Protein AF-A0A8T4FQC3-F1 (afdb_monomer_lite)

Foldseek 3Di:
DPDQDQQADPVQQHGFDVVQVVDPDQWGQRLQQRDIDGPVSSVVSSVVLVVVLVVVVPQLADPPDDLVCLVVDDLVVLQCSCVPRVCVVQVVVLVVLVVLVVVLVVDDLDDDPPDADQQDPRPDGLNVLSSSLSSLVSSLSSDDDPVVNLVSLLSNLSSLLSSSSSSSSVLSHDDDPCSVVSNLVSLQSSLVSLVSHPPSNVVSVVSNVD

Secondary structure (DSSP, 8-state):
--SS---B-TTT-PBPPHHHHHS--SEEE-TTT--EEEHHHHHHHHHHHHHHHHHHHHHHS-TT--GGGGGGS-HHHHHHHIIIIIHHHHHHHHHHHHHHHHHHHTS-----TT---PPP--SS-HHHHHHHHHHHHHHGGG--SHHHHHHHHHHHHHHHHHHHHHHHHHHHH---TTHHHHHHHHHHHHHHHHTTSTT-HHHHHHHHT-

Sequence (210 aa):
MDDLLELRCKYCGAPLDEKDIKSDSPYIKCPSCGTSQQRVDAKAYMDQMMGEIKSWISKAVPGGFSLTQTENVDPIARYNIYVNNVKPMVDPEIREFRLDMNSVISSPLIVLPFSKEKPLSAKRTSTQAFEFNAKLKSIEPLAIDADNKSVIVEAESLAATYALIVNNSKLLGDTTPGRFVLMANNFKESASYMNKCKGYEPFAKRLNAL

Radius of gyration: 17.95 Å; chains: 1; bounding box: 42×28×56 Å

Structure (mmCIF, N/CA/C/O backbone):
data_AF-A0A8T4FQC3-F1
#
_entry.id   AF-A0A8T4FQC3-F1
#
loop_
_atom_site.group_PDB
_atom_site.id
_atom_site.type_symbol
_atom_site.label_atom_id
_atom_site.label_alt_id
_atom_site.label_comp_id
_atom_site.label_asym_id
_atom_site.label_entity_id
_atom_site.label_seq_id
_atom_site.pdbx_PDB_ins_code
_atom_site.Cartn_x
_atom_site.Cartn_y
_atom_site.Cartn_z
_atom_site.occupancy
_atom_site.B_iso_or_equiv
_atom_site.auth_seq_id
_atom_site.auth_comp_id
_atom_site.auth_asym_id
_atom_site.auth_atom_id
_atom_site.pdbx_PDB_model_num
ATOM 1 N N . MET A 1 1 ? 7.172 -7.859 19.651 1.00 27.30 1 MET A N 1
ATOM 2 C CA . MET A 1 1 ? 7.080 -6.407 19.388 1.00 27.30 1 MET A CA 1
ATOM 3 C C . MET A 1 1 ? 7.970 -6.077 18.190 1.00 27.30 1 MET A C 1
ATOM 5 O O . MET A 1 1 ? 8.822 -5.215 18.308 1.00 27.30 1 MET A O 1
ATOM 9 N N . ASP A 1 2 ? 7.808 -6.799 17.072 1.00 29.78 2 ASP A N 1
ATOM 10 C CA . ASP A 1 2 ? 8.742 -6.723 15.928 1.00 29.78 2 ASP A CA 1
ATOM 11 C C . ASP A 1 2 ? 8.065 -6.853 14.546 1.00 29.78 2 ASP A C 1
ATOM 13 O O . ASP A 1 2 ? 8.744 -6.807 13.530 1.00 29.78 2 ASP A O 1
ATOM 17 N N . ASP A 1 3 ? 6.729 -6.931 14.476 1.00 35.69 3 ASP A N 1
ATOM 18 C CA . ASP A 1 3 ? 6.006 -7.170 13.210 1.00 35.69 3 ASP A CA 1
ATOM 19 C C . ASP A 1 3 ? 5.428 -5.906 12.545 1.00 35.69 3 ASP A C 1
ATOM 21 O O . ASP A 1 3 ? 4.715 -6.003 11.552 1.00 35.69 3 ASP A O 1
ATOM 25 N N . LEU A 1 4 ? 5.675 -4.700 13.072 1.00 41.34 4 LEU A N 1
ATOM 26 C CA . LEU A 1 4 ? 4.879 -3.523 12.674 1.00 41.34 4 LEU A CA 1
ATOM 27 C C . LEU A 1 4 ? 5.582 -2.452 11.838 1.00 41.34 4 LEU A C 1
ATOM 29 O O . LEU A 1 4 ? 4.912 -1.503 11.432 1.00 41.34 4 LEU A O 1
ATOM 33 N N . LEU A 1 5 ? 6.877 -2.567 11.525 1.00 55.00 5 LEU A N 1
ATOM 34 C CA . LEU A 1 5 ? 7.556 -1.554 10.702 1.00 55.00 5 LEU A CA 1
ATOM 35 C C . LEU A 1 5 ? 8.532 -2.169 9.700 1.00 55.00 5 LEU A C 1
ATOM 37 O O . LEU A 1 5 ? 9.748 -2.019 9.801 1.00 55.00 5 LEU A O 1
ATOM 41 N N . GLU A 1 6 ? 7.973 -2.822 8.684 1.00 72.94 6 GLU A N 1
ATOM 42 C CA . GLU A 1 6 ? 8.685 -3.092 7.435 1.00 72.94 6 GLU A CA 1
ATOM 43 C C . GLU A 1 6 ? 9.257 -1.777 6.878 1.00 72.94 6 GLU A C 1
ATOM 45 O O . GLU A 1 6 ? 8.551 -0.766 6.781 1.00 72.94 6 GLU A O 1
ATOM 50 N N . LEU A 1 7 ? 10.547 -1.773 6.518 1.00 84.25 7 LEU A N 1
ATOM 51 C CA . LEU A 1 7 ? 11.150 -0.634 5.826 1.00 84.25 7 LEU A CA 1
ATOM 52 C C . LEU A 1 7 ? 10.397 -0.387 4.518 1.00 84.25 7 LEU A C 1
ATOM 54 O O . LEU A 1 7 ? 10.039 -1.332 3.821 1.00 84.25 7 LEU A O 1
ATOM 58 N N . ARG A 1 8 ? 10.196 0.879 4.154 1.00 88.31 8 ARG A N 1
ATOM 59 C CA . ARG A 1 8 ? 9.505 1.252 2.914 1.00 88.31 8 ARG A CA 1
ATOM 60 C C . ARG A 1 8 ? 10.425 1.948 1.935 1.00 88.31 8 ARG A C 1
ATOM 62 O O . ARG A 1 8 ? 11.440 2.543 2.291 1.00 88.31 8 ARG A O 1
ATOM 69 N N . CYS A 1 9 ? 10.050 1.875 0.666 1.00 91.12 9 CYS A N 1
ATOM 70 C CA . CYS A 1 9 ? 10.738 2.56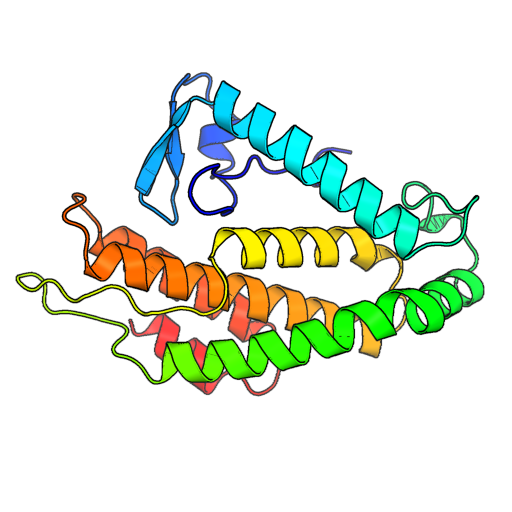1 -0.404 1.00 91.12 9 CYS A CA 1
ATOM 71 C C . CYS A 1 9 ? 10.459 4.062 -0.389 1.00 91.12 9 CYS A C 1
ATOM 73 O O . CYS A 1 9 ? 9.315 4.480 -0.536 1.00 91.12 9 CYS A O 1
ATOM 75 N N . LYS A 1 10 ? 11.521 4.870 -0.344 1.00 91.44 10 LYS A N 1
ATOM 76 C CA . LYS A 1 10 ? 11.460 6.338 -0.422 1.00 91.44 10 LYS A CA 1
ATOM 77 C C . LYS A 1 10 ? 10.814 6.846 -1.716 1.00 91.44 10 LYS A C 1
ATOM 79 O O . LYS A 1 10 ? 10.199 7.905 -1.731 1.00 91.44 10 LYS A O 1
ATOM 84 N N . TYR A 1 11 ? 10.959 6.105 -2.817 1.00 90.38 11 TYR A N 1
ATOM 85 C CA . TYR A 1 11 ? 10.510 6.546 -4.142 1.00 90.38 11 TYR A CA 1
ATOM 86 C C . TYR A 1 11 ? 9.042 6.245 -4.434 1.00 90.38 11 TYR A C 1
ATOM 88 O O . TYR A 1 11 ? 8.403 6.984 -5.184 1.00 90.38 11 TYR A O 1
ATOM 96 N N . CYS A 1 12 ? 8.506 5.150 -3.890 1.00 89.56 12 CYS A N 1
ATOM 97 C CA . CYS A 1 12 ? 7.142 4.732 -4.199 1.00 89.56 12 CYS A CA 1
ATOM 98 C C . CYS A 1 12 ? 6.251 4.464 -2.986 1.00 89.56 12 CYS A C 1
ATOM 100 O O . CYS A 1 12 ? 5.056 4.312 -3.208 1.00 89.56 12 CYS A O 1
ATOM 102 N N . GLY A 1 13 ? 6.792 4.415 -1.762 1.00 87.56 13 GLY A N 1
ATOM 103 C CA . GLY A 1 13 ? 6.079 4.123 -0.509 1.00 87.56 13 GLY A CA 1
ATOM 104 C C . GLY A 1 13 ? 5.839 2.633 -0.223 1.00 87.56 13 GLY A C 1
ATOM 105 O O . GLY A 1 13 ? 5.373 2.282 0.865 1.00 87.56 13 GLY A O 1
ATOM 106 N N . ALA A 1 14 ? 6.157 1.749 -1.175 1.00 89.75 14 ALA A N 1
ATOM 107 C CA . ALA A 1 14 ? 5.913 0.314 -1.047 1.00 89.75 14 ALA A CA 1
ATOM 108 C C . ALA A 1 14 ? 6.772 -0.322 0.061 1.00 89.75 14 ALA A C 1
ATOM 110 O O . ALA A 1 14 ? 7.912 0.120 0.259 1.00 89.75 14 ALA A O 1
ATOM 111 N N . PRO A 1 15 ? 6.268 -1.351 0.763 1.00 88.44 15 PRO A N 1
ATOM 112 C CA . PRO A 1 15 ? 7.080 -2.140 1.685 1.00 88.44 15 PRO A CA 1
ATOM 113 C C . PRO A 1 15 ? 8.246 -2.821 0.950 1.00 88.44 15 PRO A C 1
ATOM 115 O O . PRO A 1 15 ? 8.156 -3.163 -0.231 1.00 88.44 15 PRO A O 1
ATOM 118 N N . LEU A 1 16 ? 9.379 -2.951 1.634 1.00 88.00 16 LEU A N 1
ATOM 119 C CA . LEU A 1 16 ? 10.561 -3.658 1.146 1.00 88.00 16 LEU A CA 1
ATOM 120 C C . LEU A 1 16 ? 10.530 -5.112 1.611 1.00 88.00 16 LEU A C 1
ATOM 122 O O . LEU A 1 16 ? 10.001 -5.411 2.677 1.00 88.00 16 LEU A O 1
ATOM 126 N N . ASP A 1 17 ? 11.122 -6.003 0.814 1.00 82.88 17 ASP A N 1
ATOM 127 C CA . ASP A 1 17 ? 11.162 -7.435 1.117 1.00 82.88 17 ASP A CA 1
ATOM 128 C C . ASP A 1 17 ? 11.934 -7.683 2.424 1.00 82.88 17 ASP A C 1
ATOM 130 O O . ASP A 1 17 ? 13.045 -7.178 2.618 1.00 82.88 17 ASP A O 1
ATOM 134 N N . GLU A 1 18 ? 11.365 -8.491 3.319 1.00 79.75 18 GLU A N 1
ATOM 135 C CA . GLU A 1 18 ? 11.991 -8.880 4.581 1.00 79.75 18 GLU A CA 1
ATOM 136 C C . GLU A 1 18 ? 13.402 -9.444 4.402 1.00 79.75 18 GLU A C 1
ATOM 138 O O . GLU A 1 18 ? 14.267 -9.237 5.256 1.00 79.75 18 GLU A O 1
ATOM 143 N N . LYS A 1 19 ? 13.650 -10.164 3.301 1.00 80.50 19 LYS A N 1
ATOM 144 C CA . LYS A 1 19 ? 14.972 -10.736 3.007 1.00 80.50 19 LYS A CA 1
ATOM 145 C C . LYS A 1 19 ? 16.022 -9.646 2.832 1.00 80.50 19 LYS A C 1
ATOM 147 O O . LYS A 1 19 ? 17.132 -9.772 3.346 1.00 80.50 19 LYS A O 1
ATOM 152 N N . ASP A 1 20 ? 15.647 -8.558 2.171 1.00 75.50 20 ASP A N 1
ATOM 153 C CA . ASP A 1 20 ? 16.525 -7.416 1.946 1.00 75.50 20 ASP A CA 1
ATOM 154 C C . ASP A 1 20 ? 16.675 -6.553 3.208 1.00 75.50 20 ASP A C 1
ATOM 156 O O . ASP A 1 20 ? 17.698 -5.898 3.397 1.00 75.50 20 ASP A O 1
ATOM 160 N N . ILE A 1 21 ? 15.691 -6.588 4.114 1.00 75.69 21 ILE A N 1
ATOM 161 C CA . ILE A 1 21 ? 15.781 -5.954 5.438 1.00 75.69 21 ILE A CA 1
ATOM 162 C C . ILE A 1 21 ? 16.736 -6.734 6.356 1.00 75.69 21 ILE A C 1
ATOM 164 O O . ILE A 1 21 ? 17.505 -6.127 7.107 1.00 75.69 21 ILE A O 1
ATOM 168 N N . LYS A 1 22 ? 16.697 -8.069 6.310 1.00 76.94 22 LYS A N 1
ATOM 169 C CA . LYS A 1 22 ? 17.552 -8.961 7.118 1.00 76.94 22 LYS A CA 1
ATOM 170 C C . LYS A 1 22 ? 18.982 -9.073 6.569 1.00 76.94 22 LYS A C 1
ATOM 172 O O . LYS A 1 22 ? 19.881 -9.486 7.290 1.00 76.94 22 LYS A O 1
ATOM 177 N N . SER A 1 23 ? 19.187 -8.687 5.314 1.00 77.88 23 SER A N 1
ATOM 178 C CA . SER A 1 23 ? 20.485 -8.600 4.644 1.00 77.88 23 SER A CA 1
ATOM 179 C C . SER A 1 23 ? 21.345 -7.437 5.169 1.00 77.88 23 SER A C 1
ATOM 181 O O . SER A 1 23 ? 20.838 -6.350 5.455 1.00 77.88 23 SER A O 1
ATOM 183 N N . ASP A 1 24 ? 22.665 -7.638 5.231 1.00 76.69 24 ASP A N 1
ATOM 184 C CA . ASP A 1 24 ? 23.657 -6.595 5.554 1.00 76.69 24 ASP A CA 1
ATOM 185 C C . ASP A 1 24 ? 24.040 -5.725 4.341 1.00 76.69 24 ASP A C 1
ATOM 187 O O . ASP A 1 24 ? 24.910 -4.855 4.429 1.00 76.69 24 ASP A O 1
ATOM 191 N N . SER A 1 25 ? 23.389 -5.926 3.188 1.00 82.38 25 SER A N 1
ATOM 192 C CA . SER A 1 25 ? 23.629 -5.104 2.002 1.00 82.38 25 SER A CA 1
ATOM 193 C C . SER A 1 25 ? 23.284 -3.628 2.267 1.00 82.38 25 SER A C 1
ATOM 195 O O . SER A 1 25 ? 22.197 -3.319 2.769 1.00 82.38 25 SER A O 1
ATOM 197 N N . PRO A 1 26 ? 24.155 -2.678 1.874 1.00 84.38 26 PRO A N 1
ATOM 198 C CA . PRO A 1 26 ? 23.879 -1.250 2.022 1.00 84.38 26 PRO A CA 1
ATOM 199 C C . PRO A 1 26 ? 22.792 -0.751 1.056 1.00 84.38 26 PRO A C 1
ATOM 201 O O . PRO A 1 26 ? 22.160 0.277 1.320 1.00 84.38 26 PRO A O 1
ATOM 204 N N . TYR A 1 27 ? 22.563 -1.474 -0.045 1.00 86.94 27 TYR A N 1
ATOM 205 C CA . TYR A 1 27 ? 21.562 -1.153 -1.060 1.00 86.94 27 TYR A CA 1
ATOM 206 C C . TYR A 1 27 ? 20.444 -2.191 -1.082 1.00 86.94 27 TYR A C 1
ATOM 208 O O . TYR A 1 27 ? 20.705 -3.394 -1.041 1.00 86.94 27 TYR A O 1
ATOM 216 N N . ILE A 1 28 ? 19.211 -1.703 -1.211 1.00 88.88 28 ILE A N 1
ATOM 217 C CA . ILE A 1 28 ? 17.993 -2.509 -1.321 1.00 88.88 28 ILE A CA 1
ATOM 218 C C . ILE A 1 28 ? 17.282 -2.129 -2.619 1.00 88.88 28 ILE A C 1
ATOM 220 O O . ILE A 1 28 ? 17.109 -0.941 -2.910 1.00 88.88 28 ILE A O 1
ATOM 224 N N . LYS A 1 29 ? 16.854 -3.128 -3.395 1.00 89.31 29 LYS A N 1
ATOM 225 C CA . LYS A 1 29 ? 16.061 -2.918 -4.609 1.00 89.31 29 LYS A CA 1
ATOM 226 C C . LYS A 1 29 ? 14.582 -3.063 -4.277 1.00 89.31 29 LYS A C 1
ATOM 228 O O . LYS A 1 29 ? 14.163 -4.083 -3.752 1.00 89.31 29 LYS A O 1
ATOM 233 N N . CYS A 1 30 ? 13.778 -2.049 -4.586 1.00 90.00 30 CYS A N 1
ATOM 234 C CA . CYS A 1 30 ? 12.344 -2.115 -4.320 1.00 90.00 30 CYS A CA 1
ATOM 235 C C . CYS A 1 30 ? 11.664 -3.162 -5.227 1.00 90.00 30 CYS A C 1
ATOM 237 O O . CYS A 1 30 ? 11.814 -3.069 -6.452 1.00 90.00 30 CYS A O 1
ATOM 239 N N . PRO A 1 31 ? 10.877 -4.104 -4.670 1.00 88.50 31 PRO A N 1
ATOM 240 C CA . PRO A 1 31 ? 10.175 -5.114 -5.462 1.00 88.50 31 PRO A CA 1
ATOM 241 C C . PRO A 1 31 ? 9.043 -4.523 -6.313 1.00 88.50 31 PRO A C 1
ATOM 243 O O . PRO A 1 31 ? 8.712 -5.094 -7.348 1.00 88.50 31 PRO A O 1
ATOM 246 N N . SER A 1 32 ? 8.492 -3.366 -5.926 1.00 89.94 32 SER A N 1
ATOM 247 C CA . SER A 1 32 ? 7.356 -2.763 -6.630 1.00 89.94 32 SER A CA 1
ATOM 248 C C . SER A 1 32 ? 7.759 -1.794 -7.739 1.00 89.94 32 SER A C 1
ATOM 250 O O . SER A 1 32 ? 7.222 -1.866 -8.840 1.00 89.94 32 SER A O 1
ATOM 252 N N . CYS A 1 33 ? 8.695 -0.871 -7.486 1.00 89.12 33 CYS A N 1
ATOM 253 C CA . CYS A 1 33 ? 9.121 0.116 -8.492 1.00 89.12 33 CYS A CA 1
ATOM 254 C C . CYS A 1 33 ? 10.473 -0.201 -9.145 1.00 89.12 33 CYS A C 1
ATOM 256 O O . CYS A 1 33 ? 10.871 0.482 -10.081 1.00 89.12 33 CYS A O 1
ATOM 258 N N . GLY A 1 34 ? 11.205 -1.207 -8.656 1.00 86.81 34 GLY A N 1
ATOM 259 C CA . GLY A 1 34 ? 12.498 -1.618 -9.209 1.00 86.81 34 GLY A CA 1
ATOM 260 C C . GLY A 1 34 ? 13.677 -0.701 -8.879 1.00 86.81 34 GLY A C 1
ATOM 261 O O . GLY A 1 34 ? 14.812 -1.045 -9.211 1.00 86.81 34 GLY A O 1
ATOM 262 N N . THR A 1 35 ? 13.443 0.439 -8.225 1.00 89.94 35 THR A N 1
ATOM 263 C CA . THR A 1 35 ? 14.488 1.407 -7.873 1.00 89.94 35 THR A CA 1
ATOM 264 C C . THR A 1 35 ? 15.380 0.869 -6.757 1.00 89.94 35 THR A C 1
ATOM 266 O O . THR A 1 35 ? 14.889 0.398 -5.729 1.00 89.94 35 THR A O 1
ATOM 269 N N . SER A 1 36 ? 16.695 0.970 -6.948 1.00 89.56 36 SER A N 1
ATOM 270 C CA . SER A 1 36 ? 17.683 0.710 -5.900 1.00 89.56 36 SER A CA 1
ATOM 271 C C . SER A 1 36 ? 17.857 1.948 -5.025 1.00 89.56 36 SER A C 1
ATOM 273 O O . SER A 1 36 ? 18.004 3.054 -5.539 1.00 89.56 36 SER A O 1
ATOM 275 N N . GLN A 1 37 ? 17.870 1.766 -3.709 1.00 90.19 37 GLN A N 1
ATOM 276 C CA . GLN A 1 37 ? 18.049 2.847 -2.739 1.00 90.19 37 GLN A CA 1
ATOM 277 C C . GLN A 1 37 ? 19.003 2.419 -1.626 1.00 90.19 37 GLN A C 1
ATOM 279 O O . GLN A 1 37 ? 19.178 1.223 -1.376 1.00 90.19 37 GLN A O 1
ATOM 284 N N . GLN A 1 38 ? 19.598 3.388 -0.933 1.00 89.44 38 GLN A N 1
ATOM 285 C CA . GLN A 1 38 ? 20.375 3.097 0.265 1.00 89.44 38 GLN A CA 1
ATOM 286 C C . GLN A 1 38 ? 19.449 2.755 1.431 1.00 89.44 38 GLN A C 1
ATOM 288 O O . GLN A 1 38 ? 18.385 3.350 1.612 1.00 89.44 38 GLN A O 1
ATOM 293 N N . ARG A 1 39 ? 19.878 1.824 2.281 1.00 86.19 39 ARG A N 1
ATOM 294 C CA . ARG A 1 39 ? 19.122 1.455 3.484 1.00 86.19 39 ARG A CA 1
ATOM 295 C C . ARG A 1 39 ? 18.944 2.632 4.449 1.00 86.19 39 ARG A C 1
ATOM 297 O O . ARG A 1 39 ? 17.921 2.721 5.122 1.00 86.19 39 ARG A O 1
ATOM 304 N N . VAL A 1 40 ? 19.923 3.536 4.506 1.00 88.12 40 VAL A N 1
ATOM 305 C CA . VAL A 1 40 ? 19.871 4.748 5.341 1.00 88.12 40 VAL A CA 1
ATOM 306 C C . VAL A 1 40 ? 18.749 5.681 4.880 1.00 88.12 40 VAL A C 1
ATOM 308 O O . VAL A 1 40 ? 17.986 6.164 5.711 1.00 88.12 40 VAL A O 1
ATOM 311 N N . ASP A 1 41 ? 18.582 5.854 3.566 1.00 87.56 41 ASP A N 1
ATOM 312 C CA . ASP A 1 41 ? 17.485 6.637 2.986 1.00 87.56 41 ASP A CA 1
ATOM 313 C C . ASP A 1 41 ? 16.110 6.048 3.316 1.00 87.56 41 ASP A C 1
ATOM 315 O O . ASP A 1 41 ? 15.189 6.784 3.665 1.00 87.56 41 ASP A O 1
ATOM 319 N N . ALA A 1 42 ? 15.970 4.722 3.223 1.00 86.69 42 ALA A N 1
ATOM 320 C CA . ALA A 1 42 ? 14.721 4.036 3.550 1.00 86.69 42 ALA A CA 1
ATOM 321 C C . ALA A 1 42 ? 14.359 4.189 5.038 1.00 86.69 42 ALA A C 1
ATOM 323 O O . ALA A 1 42 ? 13.200 4.429 5.368 1.00 86.69 42 ALA A O 1
ATOM 324 N N . LYS A 1 43 ? 15.351 4.104 5.937 1.00 87.88 43 LYS A N 1
ATOM 325 C CA . LYS A 1 43 ? 15.161 4.347 7.378 1.00 87.88 43 LYS A CA 1
ATOM 326 C C . LYS A 1 43 ? 14.736 5.789 7.658 1.00 87.88 43 LYS A C 1
ATOM 328 O O . LYS A 1 43 ? 13.735 5.997 8.331 1.00 87.88 43 LYS A O 1
ATOM 333 N N . ALA A 1 44 ? 15.432 6.767 7.079 1.00 89.62 44 ALA A N 1
ATOM 334 C CA . ALA A 1 44 ? 15.099 8.179 7.256 1.00 89.62 44 ALA A CA 1
ATOM 335 C C . ALA A 1 44 ? 13.685 8.511 6.747 1.00 89.62 44 ALA A C 1
ATOM 337 O O . ALA A 1 44 ? 12.940 9.237 7.404 1.00 89.62 44 ALA A O 1
ATOM 338 N N . TYR A 1 45 ? 13.292 7.941 5.603 1.00 89.75 45 TYR A N 1
ATOM 339 C CA . TYR A 1 45 ? 11.930 8.077 5.086 1.00 89.75 45 TYR A CA 1
ATOM 340 C C . TYR A 1 45 ? 10.892 7.469 6.041 1.00 89.75 45 TYR A C 1
ATOM 342 O O . TYR A 1 45 ? 9.874 8.097 6.322 1.00 89.75 45 TYR A O 1
ATOM 350 N N . MET A 1 46 ? 11.163 6.282 6.587 1.00 87.56 46 MET A N 1
ATOM 351 C CA . MET A 1 46 ? 10.280 5.651 7.571 1.00 87.56 46 MET A CA 1
ATOM 352 C C . MET A 1 46 ? 10.124 6.486 8.841 1.00 87.56 46 MET A C 1
ATOM 354 O O . MET A 1 46 ? 9.004 6.633 9.324 1.00 87.56 46 MET A O 1
ATOM 358 N N . ASP A 1 47 ? 11.206 7.066 9.359 1.00 88.31 47 ASP A N 1
ATOM 359 C CA . ASP A 1 47 ? 11.151 7.924 10.545 1.00 88.31 47 ASP A CA 1
ATOM 360 C C . ASP A 1 47 ? 10.281 9.166 10.299 1.00 88.31 47 ASP A C 1
ATOM 362 O O . ASP A 1 47 ? 9.437 9.511 11.133 1.00 88.31 47 ASP A O 1
ATOM 366 N N . GLN A 1 48 ? 10.419 9.794 9.125 1.00 88.62 48 GLN A N 1
ATOM 367 C CA . GLN A 1 48 ? 9.563 10.906 8.712 1.00 88.62 48 GLN A CA 1
ATOM 368 C C . GLN A 1 48 ? 8.093 10.471 8.619 1.00 88.62 48 GLN A C 1
ATOM 370 O O . GLN A 1 48 ? 7.222 11.095 9.229 1.00 88.62 48 GLN A O 1
ATOM 375 N N . MET A 1 49 ? 7.821 9.375 7.908 1.00 86.06 49 MET A N 1
ATOM 376 C CA . MET A 1 49 ? 6.472 8.838 7.727 1.00 86.06 49 MET A CA 1
ATOM 377 C C . MET A 1 49 ? 5.819 8.505 9.075 1.00 86.06 49 MET A C 1
ATOM 379 O O . MET A 1 49 ? 4.649 8.808 9.304 1.00 86.06 49 MET A O 1
ATOM 383 N N . MET A 1 50 ? 6.576 7.933 10.012 1.00 84.88 50 MET A N 1
ATOM 384 C CA . MET A 1 50 ? 6.091 7.644 11.359 1.00 84.88 50 MET A CA 1
ATOM 385 C C . MET A 1 50 ? 5.801 8.907 12.165 1.00 84.88 50 MET A C 1
ATOM 387 O O . MET A 1 50 ? 4.850 8.916 12.948 1.00 84.88 50 MET A O 1
ATOM 391 N N . GLY A 1 51 ? 6.571 9.979 11.973 1.00 86.31 51 GLY A N 1
ATOM 392 C CA . GLY A 1 51 ? 6.255 11.294 12.528 1.00 86.31 51 GLY A CA 1
ATOM 393 C C . GLY A 1 51 ? 4.903 11.815 12.034 1.00 86.31 51 GLY A C 1
ATOM 394 O O . GLY A 1 51 ? 4.072 12.252 12.833 1.00 86.31 51 GLY A O 1
ATOM 395 N N . GLU A 1 52 ? 4.641 11.695 10.733 1.00 86.38 52 GLU A N 1
ATOM 396 C CA . GLU A 1 52 ? 3.373 12.107 10.124 1.00 86.38 52 GLU A CA 1
ATOM 397 C C . GLU A 1 52 ? 2.193 11.242 10.578 1.00 86.38 52 GLU A C 1
ATOM 399 O O . GLU A 1 52 ? 1.132 11.772 10.913 1.00 86.38 52 GLU A O 1
ATOM 404 N N . ILE A 1 53 ? 2.375 9.921 10.654 1.00 85.56 53 ILE A N 1
ATOM 405 C CA . ILE A 1 53 ? 1.365 8.983 11.161 1.00 85.56 53 ILE A CA 1
ATOM 406 C C . ILE A 1 53 ? 1.035 9.294 12.623 1.00 85.56 53 ILE A C 1
ATOM 408 O O . ILE A 1 53 ? -0.140 9.402 12.969 1.00 85.56 53 ILE A O 1
ATOM 412 N N . LYS A 1 54 ? 2.045 9.516 13.476 1.00 84.19 54 LYS A N 1
ATOM 413 C CA . LYS A 1 54 ? 1.836 9.915 14.877 1.00 84.19 54 LYS A CA 1
ATOM 414 C C . LYS A 1 54 ? 1.095 11.246 14.977 1.00 84.19 54 LYS A C 1
ATOM 416 O O . LYS A 1 54 ? 0.166 11.357 15.766 1.00 84.19 54 LYS A O 1
ATOM 421 N N . SER A 1 55 ? 1.461 12.239 14.165 1.00 86.38 55 SER A N 1
ATOM 422 C CA . SER A 1 55 ? 0.758 13.529 14.117 1.00 86.38 55 SER A CA 1
ATOM 423 C C . SER A 1 55 ? -0.706 13.367 13.701 1.00 86.38 55 SER A C 1
ATOM 425 O O . SER A 1 55 ? -1.594 13.981 14.292 1.00 86.38 55 SER A O 1
ATOM 427 N N . TRP A 1 56 ? -0.971 12.517 12.708 1.00 85.94 56 TRP A N 1
ATOM 428 C CA . TRP A 1 56 ? -2.321 12.221 12.240 1.00 85.94 56 TRP A CA 1
ATOM 429 C C . TRP A 1 56 ? -3.151 11.498 13.307 1.00 85.94 56 TRP A C 1
ATOM 431 O O . TRP A 1 56 ? -4.266 11.925 13.597 1.00 85.94 56 TRP A O 1
ATOM 441 N N . ILE A 1 57 ? -2.581 10.486 13.963 1.00 82.00 57 ILE A N 1
ATOM 442 C CA . ILE A 1 57 ? -3.200 9.793 15.099 1.00 82.00 57 ILE A CA 1
ATOM 443 C C . ILE A 1 57 ? -3.538 10.776 16.219 1.00 82.00 57 ILE A C 1
ATOM 445 O O . ILE A 1 57 ? -4.657 10.761 16.716 1.00 82.00 57 ILE A O 1
ATOM 449 N N . SER A 1 58 ? -2.606 11.653 16.601 1.00 82.50 58 SER A N 1
ATOM 450 C CA . SER A 1 58 ? -2.830 12.630 17.675 1.00 82.50 58 SER A CA 1
ATOM 451 C C . SER A 1 58 ? -3.946 13.631 17.360 1.00 82.50 58 SER A C 1
ATOM 453 O O . SER A 1 58 ? -4.499 14.226 18.277 1.00 82.50 58 SER A O 1
ATOM 455 N N . LYS A 1 59 ? -4.284 13.836 16.079 1.00 83.31 59 LYS A N 1
ATOM 456 C CA . LYS A 1 59 ? -5.467 14.613 15.669 1.00 83.31 59 LYS A CA 1
ATOM 457 C C . LYS A 1 59 ? -6.751 13.788 15.736 1.00 83.31 59 LYS A C 1
ATOM 459 O O . LYS A 1 59 ? -7.804 14.339 16.030 1.00 83.31 59 LYS A O 1
ATOM 464 N N . ALA A 1 60 ? -6.660 12.496 15.432 1.00 75.75 60 ALA A N 1
ATOM 465 C CA . ALA A 1 60 ? -7.793 11.581 15.379 1.00 75.75 60 ALA A CA 1
ATOM 466 C C . ALA A 1 60 ? -8.145 10.955 16.741 1.00 75.75 60 ALA A C 1
ATOM 468 O O . ALA A 1 60 ? -9.201 10.350 16.879 1.00 75.75 60 ALA A O 1
ATOM 469 N N . VAL A 1 61 ? -7.278 11.052 17.748 1.00 78.38 61 VAL A N 1
ATOM 470 C CA . VAL A 1 61 ? -7.460 10.401 19.049 1.00 78.38 61 VAL A CA 1
ATOM 471 C C . VAL A 1 61 ? -7.407 11.450 20.169 1.00 78.38 61 VAL A C 1
ATOM 473 O O . VAL A 1 61 ? -6.470 12.247 20.197 1.00 78.38 61 VAL A O 1
ATOM 476 N N . PRO A 1 62 ? -8.371 11.461 21.115 1.00 75.69 62 PRO A N 1
ATOM 477 C CA . PRO A 1 62 ? -8.358 12.388 22.245 1.00 75.69 62 PRO A CA 1
ATOM 478 C C . PRO A 1 62 ? -7.075 12.300 23.085 1.00 75.69 62 PRO A C 1
ATOM 480 O O . PRO A 1 62 ? -6.541 11.214 23.327 1.00 75.69 62 PRO A O 1
ATOM 483 N N . GLY A 1 63 ? -6.602 13.450 23.576 1.00 66.94 63 GLY A N 1
ATOM 484 C CA . GLY A 1 63 ? -5.411 13.529 24.425 1.00 66.94 63 GLY A CA 1
ATOM 485 C C . GLY A 1 63 ? -5.535 12.658 25.681 1.00 66.94 63 GLY A C 1
ATOM 486 O O . GLY A 1 63 ? -6.536 12.729 26.389 1.00 66.94 63 GLY A O 1
ATOM 487 N N . GLY A 1 64 ? -4.514 11.835 25.948 1.00 66.06 64 GLY A N 1
ATOM 488 C CA . GLY A 1 64 ? -4.471 10.898 27.082 1.00 66.06 64 GLY A CA 1
ATOM 489 C C . GLY A 1 64 ? -4.728 9.431 26.719 1.00 66.06 64 GLY A C 1
ATOM 490 O O . GLY A 1 64 ? -4.481 8.554 27.542 1.00 66.06 64 GLY A O 1
ATOM 491 N N . PHE A 1 65 ? -5.158 9.138 25.489 1.00 67.94 65 PHE A N 1
ATOM 492 C CA . PHE A 1 65 ? -5.299 7.766 25.003 1.00 67.94 65 PHE A CA 1
ATOM 493 C C . PHE A 1 65 ? -4.008 7.296 24.316 1.00 67.94 65 PHE A C 1
ATOM 495 O O . PHE A 1 65 ? -3.527 7.926 23.373 1.00 67.94 65 PHE A O 1
ATOM 502 N N . SER A 1 6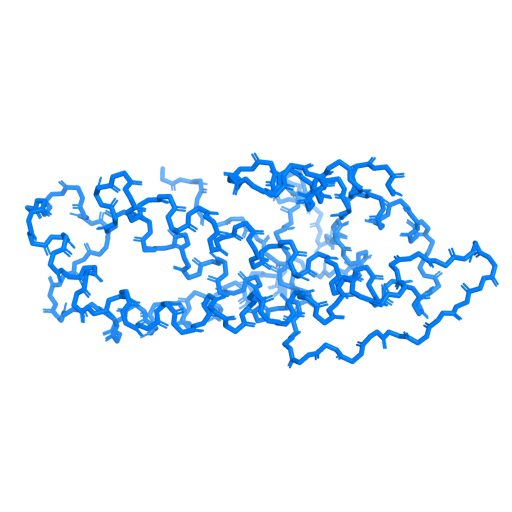6 ? -3.453 6.166 24.765 1.00 67.56 66 SER A N 1
ATOM 503 C CA . SER A 1 66 ? -2.279 5.554 24.133 1.00 67.56 66 SER A CA 1
ATOM 504 C C . SER A 1 66 ? -2.677 4.391 23.228 1.00 67.56 66 SER A C 1
ATOM 506 O O . SER A 1 66 ? -3.219 3.392 23.703 1.00 67.56 66 SER A O 1
ATOM 508 N N . LEU A 1 67 ? -2.332 4.465 21.936 1.00 66.88 67 LEU A N 1
ATOM 509 C CA . LEU A 1 67 ? -2.561 3.353 21.001 1.00 66.88 67 LEU A CA 1
ATOM 510 C C . LEU A 1 67 ? -1.783 2.082 21.367 1.00 66.88 67 LEU A C 1
ATOM 512 O O . LEU A 1 67 ? -2.226 0.979 21.054 1.00 66.88 67 LEU A O 1
ATOM 516 N N . THR A 1 68 ? -0.653 2.222 22.067 1.00 64.62 68 THR A N 1
ATOM 517 C CA . THR A 1 68 ? 0.189 1.092 22.492 1.00 64.62 68 THR A CA 1
ATOM 518 C C . THR A 1 68 ? -0.420 0.267 23.624 1.00 64.62 68 THR A C 1
ATOM 520 O O . THR A 1 68 ? 0.060 -0.827 23.894 1.00 64.62 68 THR A O 1
ATOM 523 N N . GLN A 1 69 ? -1.466 0.773 24.285 1.00 64.56 69 GLN A N 1
ATOM 524 C CA . GLN A 1 69 ? -2.192 0.081 25.355 1.00 64.56 69 GLN A CA 1
ATOM 525 C C . GLN A 1 69 ? -3.678 -0.084 25.016 1.00 64.56 69 GLN A C 1
ATOM 527 O O . GLN A 1 69 ? -4.507 -0.220 25.910 1.00 64.56 69 GLN A O 1
ATOM 532 N N . THR A 1 70 ? -4.027 -0.074 23.727 1.00 63.12 70 THR A N 1
ATOM 533 C CA . THR A 1 70 ? -5.411 -0.211 23.241 1.00 63.12 70 THR A CA 1
ATOM 534 C C . THR A 1 70 ? -6.123 -1.440 23.794 1.00 63.12 70 THR A C 1
ATOM 536 O O . THR A 1 70 ? -7.313 -1.364 24.084 1.00 63.12 70 THR A O 1
ATOM 539 N N . GLU A 1 71 ? -5.409 -2.542 24.014 1.00 65.06 71 GLU A N 1
ATOM 540 C CA . GLU A 1 71 ? -5.959 -3.762 24.618 1.00 65.06 71 GLU A CA 1
ATOM 541 C C . GLU A 1 71 ? -6.444 -3.564 26.062 1.00 65.06 71 GLU A C 1
ATOM 543 O O . GLU A 1 71 ? -7.422 -4.190 26.464 1.00 65.06 71 GLU A O 1
ATOM 548 N N . ASN A 1 72 ? -5.825 -2.643 26.808 1.00 68.06 72 ASN A N 1
ATOM 549 C CA . ASN A 1 72 ? -6.175 -2.325 28.195 1.00 68.06 72 ASN A CA 1
ATOM 550 C C . ASN A 1 72 ? -7.309 -1.297 28.307 1.00 68.06 72 ASN A C 1
ATOM 552 O O . ASN A 1 72 ? -7.764 -1.005 29.414 1.00 68.06 72 ASN A O 1
ATOM 556 N N . VAL A 1 73 ? -7.752 -0.716 27.186 1.00 71.88 73 VAL A N 1
ATOM 557 C CA . VAL A 1 73 ? -8.841 0.262 27.179 1.00 71.88 73 VAL A CA 1
ATOM 558 C C . VAL A 1 73 ? -10.176 -0.432 26.943 1.00 71.88 73 VAL A C 1
ATOM 560 O O . VAL A 1 73 ? -10.302 -1.345 26.118 1.00 71.88 73 VAL A O 1
ATOM 563 N N . ASP A 1 74 ? -11.194 0.046 27.656 1.00 79.62 74 ASP A N 1
ATOM 564 C CA . ASP A 1 74 ? -12.563 -0.436 27.540 1.00 79.62 74 ASP A CA 1
ATOM 565 C C . ASP A 1 74 ? -13.028 -0.496 26.063 1.00 79.62 74 ASP A C 1
ATOM 567 O O . ASP A 1 74 ? -12.814 0.458 25.299 1.00 79.62 74 ASP A O 1
ATOM 571 N N . PRO A 1 75 ? -13.640 -1.613 25.624 1.00 80.62 75 PRO A N 1
ATOM 572 C CA . PRO A 1 75 ? -14.112 -1.771 24.253 1.00 80.62 75 PRO A CA 1
ATOM 573 C C . PRO A 1 75 ? -15.121 -0.700 23.801 1.00 80.62 75 PRO A C 1
ATOM 575 O O . PRO A 1 75 ? -15.075 -0.256 22.656 1.00 80.62 75 PRO A O 1
ATOM 578 N N . ILE A 1 76 ? -16.009 -0.230 24.680 1.00 82.81 76 ILE A N 1
ATOM 579 C CA . ILE A 1 76 ? -16.998 0.804 24.341 1.00 82.81 76 ILE A CA 1
ATOM 580 C C . ILE A 1 76 ? -16.288 2.142 24.121 1.00 82.81 76 ILE A C 1
ATOM 582 O O . ILE A 1 76 ? -16.588 2.858 23.165 1.00 82.81 76 ILE A O 1
ATOM 586 N N . ALA A 1 77 ? -15.299 2.466 24.957 1.00 81.44 77 ALA A N 1
ATOM 587 C CA . ALA A 1 77 ? -14.492 3.673 24.787 1.00 81.44 77 ALA A CA 1
ATOM 588 C C . ALA A 1 77 ? -13.717 3.664 23.458 1.00 81.44 77 ALA A C 1
ATOM 590 O O . ALA A 1 77 ? -13.732 4.655 22.726 1.00 81.44 77 ALA A O 1
ATOM 591 N N . ARG A 1 78 ? -13.096 2.535 23.101 1.00 81.56 78 ARG A N 1
ATOM 592 C CA . ARG A 1 78 ? -12.409 2.351 21.811 1.00 81.56 78 ARG A CA 1
ATOM 593 C C . ARG A 1 78 ? -13.349 2.508 20.617 1.00 81.56 78 ARG A C 1
ATOM 595 O O . ARG A 1 78 ? -13.033 3.259 19.695 1.00 81.56 78 ARG A O 1
ATOM 602 N N . TYR A 1 79 ? -14.515 1.866 20.667 1.00 84.56 79 TYR A N 1
ATOM 603 C CA . TYR A 1 79 ? -15.538 1.991 19.629 1.00 84.56 79 TYR A CA 1
ATOM 604 C C . TYR A 1 79 ? -15.997 3.448 19.469 1.00 84.56 79 TYR A C 1
ATOM 606 O O . TYR A 1 79 ? -16.027 3.972 18.357 1.00 84.56 79 TYR A O 1
ATOM 614 N N . ASN A 1 80 ? -16.265 4.144 20.577 1.00 85.31 80 ASN A N 1
ATOM 615 C CA . ASN A 1 80 ? -16.663 5.552 20.555 1.00 85.31 80 ASN A CA 1
ATOM 616 C C . ASN A 1 80 ? -15.575 6.462 19.975 1.00 85.31 80 ASN A C 1
ATOM 618 O O . ASN A 1 80 ? -15.891 7.400 19.244 1.00 85.31 80 ASN A O 1
ATOM 622 N N . ILE A 1 81 ? -14.299 6.201 20.272 1.00 84.81 81 ILE A N 1
ATOM 623 C CA . ILE A 1 81 ? -13.182 6.952 19.684 1.00 84.81 81 ILE A CA 1
ATOM 624 C C . ILE A 1 81 ? -13.136 6.725 18.173 1.00 84.81 81 ILE A C 1
ATOM 626 O O . ILE A 1 81 ? -13.050 7.699 17.421 1.00 84.81 81 ILE A O 1
ATOM 630 N N . TYR A 1 82 ? -13.245 5.469 17.733 1.00 86.38 82 TYR A N 1
ATOM 631 C CA . TYR A 1 82 ? -13.230 5.124 16.317 1.00 86.38 82 TYR A CA 1
ATOM 632 C C . TYR A 1 82 ? -14.383 5.793 15.560 1.00 86.38 82 TYR A C 1
ATOM 634 O O . TYR A 1 82 ? -14.146 6.513 14.592 1.00 86.38 82 TYR A O 1
ATOM 642 N N . VAL A 1 83 ? -15.624 5.617 16.019 1.00 87.44 83 VAL A N 1
ATOM 643 C CA . VAL A 1 83 ? -16.817 6.119 15.322 1.00 87.44 83 VAL A CA 1
ATOM 644 C C . VAL A 1 83 ? -16.866 7.644 15.278 1.00 87.44 83 VAL A C 1
ATOM 646 O O . VAL A 1 83 ? -17.234 8.202 14.248 1.00 87.44 83 VAL A O 1
ATOM 649 N N . ASN A 1 84 ? -16.480 8.326 16.360 1.00 87.25 84 ASN A N 1
ATOM 650 C CA . ASN A 1 84 ? -16.626 9.781 16.440 1.00 87.25 84 ASN A CA 1
ATOM 651 C C . ASN A 1 84 ? -15.443 10.557 15.856 1.00 87.25 84 ASN A C 1
ATOM 653 O O . ASN A 1 84 ? -15.642 11.673 15.387 1.00 87.25 84 ASN A O 1
ATOM 657 N N . ASN A 1 85 ? -14.227 10.004 15.883 1.00 85.25 85 ASN A N 1
ATOM 658 C CA . ASN A 1 85 ? -13.030 10.757 15.493 1.00 85.25 85 ASN A CA 1
ATOM 659 C C . ASN A 1 85 ? -12.311 10.161 14.279 1.00 85.25 85 ASN A C 1
ATOM 661 O O . ASN A 1 85 ? -11.862 10.899 13.407 1.00 85.25 85 ASN A O 1
ATOM 665 N N . VAL A 1 86 ? -12.221 8.832 14.186 1.00 85.56 86 VAL A N 1
ATOM 666 C CA . VAL A 1 86 ? -11.445 8.162 13.130 1.00 85.56 86 VAL A CA 1
ATOM 667 C C . VAL A 1 86 ? -12.280 7.974 11.865 1.00 85.56 86 VAL A C 1
ATOM 669 O O . VAL A 1 86 ? -11.877 8.385 10.776 1.00 85.56 86 VAL A O 1
ATOM 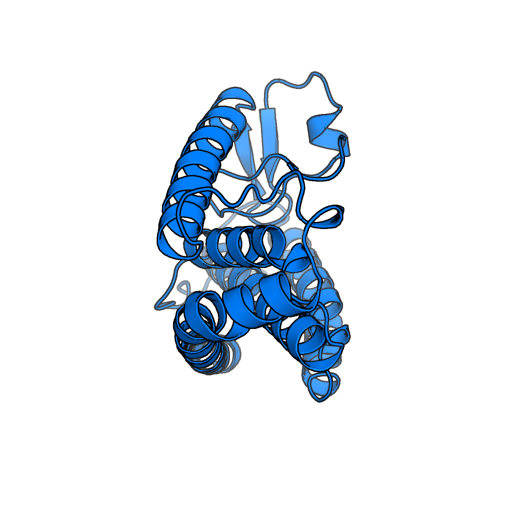672 N N . LYS A 1 87 ? -13.473 7.393 12.005 1.00 87.38 87 LYS A N 1
ATOM 673 C CA . LYS A 1 87 ? -14.381 7.088 10.897 1.00 87.38 87 LYS A CA 1
ATOM 674 C C . LYS A 1 87 ? -14.714 8.317 10.034 1.00 87.38 87 LYS A C 1
ATOM 676 O O . LYS A 1 87 ? -14.603 8.201 8.814 1.00 87.38 87 LYS A O 1
ATOM 681 N N . PRO A 1 88 ? -15.020 9.508 10.592 1.00 88.62 88 PRO A N 1
ATOM 682 C CA . PRO A 1 88 ? -15.330 10.687 9.781 1.00 88.62 88 PRO A CA 1
ATOM 683 C C . PRO A 1 88 ? -14.146 11.205 8.956 1.00 88.62 88 PRO A C 1
ATOM 685 O O . PRO A 1 88 ? -14.361 11.851 7.935 1.00 88.62 88 PRO A O 1
ATOM 688 N N . MET A 1 89 ? -12.905 10.926 9.372 1.00 85.62 89 MET A N 1
ATOM 689 C CA . MET A 1 89 ? -11.704 11.287 8.610 1.00 85.62 89 MET A CA 1
ATOM 690 C C . MET A 1 89 ? -11.383 10.260 7.520 1.00 85.62 89 MET A C 1
ATOM 692 O O . MET A 1 89 ? -10.876 10.617 6.461 1.00 85.62 89 MET A O 1
ATOM 696 N N . VAL A 1 90 ? -11.665 8.983 7.784 1.00 88.06 90 VAL A N 1
ATOM 697 C CA . VAL A 1 90 ? -11.305 7.862 6.908 1.00 88.06 90 VAL A CA 1
ATOM 698 C C . VAL A 1 90 ? -12.345 7.632 5.807 1.00 88.06 90 VAL A C 1
ATOM 700 O O . VAL A 1 90 ? -11.971 7.424 4.654 1.00 88.06 90 VAL A O 1
ATOM 703 N N . ASP A 1 91 ? -13.641 7.709 6.119 1.00 89.38 91 ASP A N 1
ATOM 704 C CA . ASP A 1 91 ? -14.722 7.426 5.163 1.00 89.38 91 ASP A CA 1
ATOM 705 C C . ASP A 1 91 ? -14.667 8.309 3.889 1.00 89.38 91 ASP A C 1
ATOM 707 O O . ASP A 1 91 ? -14.857 7.771 2.791 1.00 89.38 91 ASP A O 1
ATOM 711 N N . PRO A 1 92 ? -14.389 9.632 3.961 1.00 90.81 92 PRO A N 1
ATOM 712 C CA . PRO A 1 92 ? -14.222 10.464 2.767 1.00 90.81 92 PRO A CA 1
ATOM 713 C C . PRO A 1 92 ? -13.022 10.043 1.912 1.00 90.81 92 PRO A C 1
ATOM 715 O O . PRO A 1 92 ? -13.163 9.911 0.698 1.00 90.81 92 PRO A O 1
ATOM 718 N N . GLU A 1 93 ? -11.871 9.765 2.534 1.00 89.12 93 GLU A N 1
ATOM 719 C CA . GLU A 1 93 ? -10.662 9.315 1.829 1.00 89.12 93 GLU A CA 1
ATOM 720 C C . GLU A 1 93 ? -10.915 7.989 1.102 1.00 89.12 93 GLU A C 1
ATOM 722 O O . GLU A 1 93 ? -10.579 7.862 -0.073 1.00 89.12 93 GLU A O 1
ATOM 727 N N . ILE A 1 94 ? -11.591 7.022 1.739 1.00 90.12 94 ILE A N 1
ATOM 728 C CA . ILE A 1 94 ? -11.956 5.746 1.095 1.00 90.12 94 ILE A CA 1
ATOM 729 C C . ILE A 1 94 ? -12.803 5.984 -0.156 1.00 90.12 94 ILE A C 1
ATOM 731 O O . ILE A 1 94 ? -12.568 5.367 -1.199 1.00 90.12 94 ILE A O 1
ATOM 735 N N . ARG A 1 95 ? -13.803 6.870 -0.071 1.00 91.00 95 ARG A N 1
ATOM 736 C CA . ARG A 1 95 ? -14.662 7.199 -1.218 1.00 91.00 95 ARG A CA 1
ATOM 737 C C . ARG A 1 95 ? -13.852 7.804 -2.354 1.00 91.00 95 ARG A C 1
ATOM 739 O O . ARG A 1 95 ? -14.061 7.428 -3.505 1.00 91.00 95 ARG A O 1
ATOM 746 N N . GLU A 1 96 ? -12.914 8.691 -2.043 1.00 90.81 96 GLU A N 1
ATOM 747 C CA . GLU A 1 96 ? -12.028 9.255 -3.053 1.00 90.81 96 GLU A CA 1
ATOM 748 C C . GLU A 1 96 ? -11.100 8.205 -3.668 1.00 90.81 96 GLU A C 1
ATOM 750 O O . GLU A 1 96 ? -10.994 8.152 -4.889 1.00 90.81 96 GLU A O 1
ATOM 755 N N . PHE A 1 97 ? -10.506 7.312 -2.871 1.00 90.31 97 PHE A N 1
ATOM 756 C CA . PHE A 1 97 ? -9.687 6.215 -3.394 1.00 90.31 97 PHE A CA 1
ATOM 757 C C . PHE A 1 97 ? -10.481 5.277 -4.306 1.00 90.31 97 PHE A C 1
ATOM 759 O O . PHE A 1 97 ? -9.954 4.832 -5.323 1.00 90.31 97 PHE A O 1
ATOM 766 N N . ARG A 1 98 ? -11.757 5.006 -4.004 1.00 89.62 98 ARG A N 1
ATOM 767 C CA . ARG A 1 98 ? -12.642 4.238 -4.899 1.00 89.62 98 ARG A CA 1
ATOM 768 C C . ARG A 1 98 ? -12.848 4.940 -6.243 1.00 89.62 98 ARG A C 1
ATOM 770 O O . ARG A 1 98 ? -12.798 4.288 -7.285 1.00 89.62 98 ARG A O 1
ATOM 777 N N . LEU A 1 99 ? -13.067 6.254 -6.234 1.00 90.69 99 LEU A N 1
ATOM 778 C CA . LEU A 1 99 ? -13.223 7.043 -7.460 1.00 90.69 99 LEU A CA 1
ATOM 779 C C . LEU A 1 99 ? -11.920 7.098 -8.266 1.00 90.69 99 LEU A C 1
ATOM 781 O O . LEU A 1 99 ? -11.931 6.853 -9.473 1.00 90.69 99 LEU A O 1
ATOM 785 N N . ASP A 1 100 ? -10.801 7.358 -7.595 1.00 90.06 100 ASP A N 1
ATOM 786 C CA . ASP A 1 100 ? -9.483 7.421 -8.219 1.00 90.06 100 ASP A CA 1
ATOM 787 C C . ASP A 1 100 ? -9.100 6.055 -8.812 1.00 90.06 100 ASP A C 1
ATOM 789 O O . ASP A 1 100 ? -8.621 5.985 -9.943 1.00 90.06 100 ASP A O 1
ATOM 793 N N . MET A 1 101 ? -9.395 4.953 -8.113 1.00 88.69 101 MET A N 1
ATOM 794 C CA . MET A 1 101 ? -9.202 3.592 -8.621 1.00 88.69 101 MET A CA 1
ATOM 795 C C . MET A 1 101 ? -9.957 3.357 -9.930 1.00 88.69 101 MET A C 1
ATOM 797 O O . MET A 1 101 ? -9.367 2.851 -10.883 1.00 88.69 101 MET A O 1
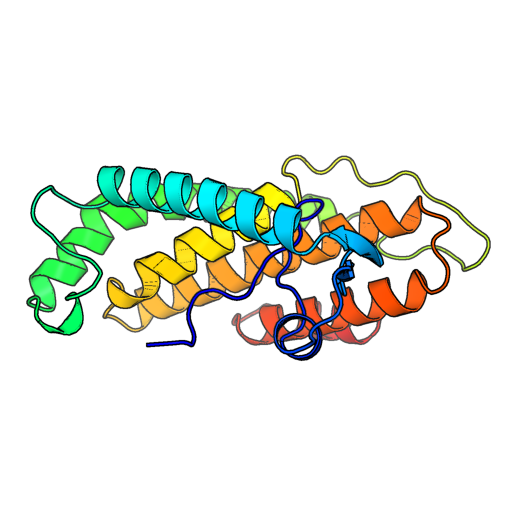ATOM 801 N N . ASN A 1 102 ? -11.233 3.750 -10.005 1.00 88.81 102 ASN A N 1
ATOM 802 C CA . ASN A 1 102 ? -12.035 3.592 -11.221 1.00 88.81 102 ASN A CA 1
ATOM 803 C C . ASN A 1 102 ? -11.414 4.327 -12.418 1.00 88.81 102 ASN A C 1
ATOM 805 O O . ASN A 1 102 ? -11.425 3.807 -13.535 1.00 88.81 102 ASN A O 1
ATOM 809 N N . SER A 1 103 ? -10.825 5.503 -12.187 1.00 87.75 103 SER A N 1
ATOM 810 C CA . SER A 1 103 ? -10.089 6.243 -13.218 1.00 87.75 103 SER A CA 1
ATOM 811 C C . SER A 1 103 ? -8.849 5.474 -13.695 1.00 87.75 103 SER A C 1
ATOM 813 O O . SER A 1 103 ? -8.618 5.323 -14.897 1.00 87.75 103 SER A O 1
ATOM 815 N N . VAL A 1 104 ? -8.088 4.904 -12.755 1.00 88.12 104 VAL A N 1
ATOM 816 C CA . VAL A 1 104 ? -6.860 4.159 -13.055 1.00 88.12 104 VAL A CA 1
ATOM 817 C C . VAL A 1 104 ? -7.136 2.876 -13.842 1.00 88.12 104 VAL A C 1
ATOM 819 O O . VAL A 1 104 ? -6.498 2.637 -14.865 1.00 88.12 104 VAL A O 1
ATOM 822 N N . ILE A 1 105 ? -8.103 2.063 -13.415 1.00 87.88 105 ILE A N 1
ATOM 823 C CA . ILE A 1 105 ? -8.405 0.766 -14.053 1.00 87.88 105 ILE A CA 1
ATOM 824 C C . ILE A 1 105 ? -9.084 0.897 -15.421 1.00 87.88 105 ILE A C 1
ATOM 826 O O . ILE A 1 105 ? -9.126 -0.072 -16.183 1.00 87.88 105 ILE A O 1
ATOM 830 N N . SER A 1 106 ? -9.635 2.077 -15.720 1.00 86.31 106 SER A N 1
ATOM 831 C CA . SER A 1 106 ? -10.222 2.396 -17.026 1.00 86.31 106 SER A CA 1
ATOM 832 C C . SER A 1 106 ? -9.157 2.678 -18.089 1.00 86.31 106 SER A C 1
ATOM 834 O O . SER A 1 106 ? -9.468 2.702 -19.277 1.00 86.31 106 SER A O 1
ATOM 836 N N . SER A 1 107 ? -7.904 2.877 -17.675 1.00 83.69 107 SER A N 1
ATOM 837 C CA . SER A 1 107 ? -6.776 3.117 -18.572 1.00 83.69 107 SER A CA 1
ATOM 838 C C . SER A 1 107 ? -6.061 1.810 -18.946 1.00 83.69 107 SER A C 1
ATOM 840 O O . SER A 1 107 ? -6.201 0.804 -18.241 1.00 83.69 107 SER A O 1
ATOM 842 N N . PRO A 1 108 ? -5.280 1.784 -20.041 1.00 83.25 108 PRO A N 1
ATOM 843 C CA . PRO A 1 108 ? -4.456 0.630 -20.386 1.00 83.25 108 PRO A CA 1
ATOM 844 C C . PRO A 1 108 ? -3.493 0.273 -19.247 1.00 83.25 108 PRO A C 1
ATOM 846 O O . PRO A 1 108 ? -2.695 1.094 -18.800 1.00 83.25 108 PRO A O 1
ATOM 849 N N . LEU A 1 109 ? -3.586 -0.965 -18.757 1.00 83.56 109 LEU A N 1
ATOM 850 C CA . LEU A 1 109 ? -2.739 -1.466 -17.666 1.00 83.56 109 LEU A CA 1
ATOM 851 C C . LEU A 1 109 ? -1.492 -2.203 -18.178 1.00 83.56 109 LEU A C 1
ATOM 853 O O . LEU A 1 109 ? -0.566 -2.457 -17.413 1.00 83.56 109 LEU A O 1
ATOM 857 N N . ILE A 1 110 ? -1.459 -2.547 -19.465 1.00 82.69 110 ILE A N 1
ATOM 858 C CA . ILE A 1 110 ? -0.367 -3.283 -20.100 1.00 82.69 110 ILE A CA 1
ATOM 859 C C . ILE A 1 110 ? 0.015 -2.630 -21.423 1.00 82.69 110 ILE A C 1
ATOM 861 O O . ILE A 1 110 ? -0.835 -2.096 -22.131 1.00 82.69 110 ILE A O 1
ATOM 865 N N . VAL A 1 111 ? 1.293 -2.745 -21.773 1.00 82.00 111 VAL A N 1
ATOM 866 C CA . VAL A 1 111 ? 1.836 -2.359 -23.079 1.00 82.00 111 VAL A CA 1
ATOM 867 C C . VAL A 1 111 ? 2.590 -3.529 -23.679 1.00 82.00 111 VAL A C 1
ATOM 869 O O . VAL A 1 111 ? 3.097 -4.395 -22.962 1.00 82.00 111 VAL A O 1
ATOM 872 N N . LEU A 1 112 ? 2.697 -3.541 -25.005 1.00 80.00 112 LEU A N 1
ATOM 873 C CA . LEU A 1 112 ? 3.515 -4.529 -25.696 1.00 80.00 112 LEU A CA 1
ATOM 874 C C . LEU A 1 112 ? 4.991 -4.406 -25.270 1.00 80.00 112 LEU A C 1
ATOM 876 O O . LEU A 1 112 ? 5.458 -3.293 -25.006 1.00 80.00 112 LEU A O 1
ATOM 880 N N . PRO A 1 113 ? 5.757 -5.515 -25.266 1.00 75.25 113 PRO A N 1
ATOM 881 C CA . PRO A 1 113 ? 7.147 -5.539 -24.809 1.00 75.25 113 PRO A CA 1
ATOM 882 C C . PRO A 1 113 ? 8.052 -4.449 -25.393 1.00 75.25 113 PRO A C 1
ATOM 884 O O . PRO A 1 113 ? 8.917 -3.919 -24.693 1.00 75.25 113 PRO A O 1
ATOM 887 N N . PHE A 1 114 ? 7.803 -4.086 -26.652 1.00 78.81 114 PHE A N 1
ATOM 888 C CA . PHE A 1 114 ? 8.598 -3.153 -27.452 1.00 78.81 114 PHE A CA 1
ATOM 889 C C . PHE A 1 114 ? 8.051 -1.719 -27.457 1.00 78.81 114 PHE A C 1
ATOM 891 O O . PHE A 1 114 ? 8.609 -0.847 -28.119 1.00 78.81 114 PHE A O 1
ATOM 898 N N . SER A 1 115 ? 6.965 -1.466 -26.728 1.00 78.81 115 SER A N 1
ATOM 899 C CA . SER A 1 115 ? 6.306 -0.167 -26.666 1.00 78.81 115 SER A CA 1
ATOM 900 C C . SER A 1 115 ? 6.531 0.496 -25.309 1.00 78.81 115 SER A C 1
ATOM 902 O O . SER A 1 115 ? 6.800 -0.152 -24.290 1.00 78.81 115 SER A O 1
ATOM 904 N N . LYS A 1 116 ? 6.439 1.823 -25.311 1.00 79.69 116 LYS A N 1
ATOM 905 C CA . LYS A 1 116 ? 6.339 2.641 -24.105 1.00 79.69 116 LYS A CA 1
ATOM 906 C C . LYS A 1 116 ? 5.055 3.432 -24.199 1.00 79.69 116 LYS A C 1
ATOM 908 O O . LYS A 1 116 ? 4.717 3.923 -25.275 1.00 79.69 116 LYS A O 1
ATOM 913 N N . GLU A 1 117 ? 4.391 3.584 -23.073 1.00 79.12 117 GLU A N 1
ATOM 914 C CA . GLU A 1 117 ? 3.226 4.447 -22.965 1.00 79.12 117 GLU A CA 1
ATOM 915 C C . GLU A 1 117 ? 3.505 5.531 -21.933 1.00 79.12 117 GLU A C 1
ATOM 917 O O . GLU A 1 117 ? 4.400 5.404 -21.092 1.00 79.12 117 GLU A O 1
ATOM 922 N N . LYS A 1 118 ? 2.785 6.646 -22.036 1.00 80.81 118 LYS A N 1
ATOM 923 C CA . LYS A 1 118 ? 2.893 7.692 -21.026 1.00 80.81 118 LYS A CA 1
ATOM 924 C C . LYS A 1 118 ? 2.295 7.158 -19.724 1.00 80.81 118 LYS A C 1
ATOM 926 O O . LYS A 1 118 ? 1.196 6.606 -19.772 1.00 80.81 118 LYS A O 1
ATOM 931 N N . PRO A 1 119 ? 2.971 7.346 -18.577 1.00 80.31 119 PRO A N 1
ATOM 932 C CA . PRO A 1 119 ? 2.366 7.053 -17.292 1.00 80.31 119 PRO A CA 1
ATOM 933 C C . PRO A 1 119 ? 1.029 7.778 -17.157 1.00 80.31 119 PRO A C 1
ATOM 935 O O . PRO A 1 119 ? 0.865 8.915 -17.607 1.00 80.31 119 PRO A O 1
ATOM 938 N N . LEU A 1 120 ? 0.083 7.109 -16.518 1.00 82.00 120 LEU A N 1
ATOM 939 C CA . LEU A 1 120 ? -1.228 7.634 -16.207 1.00 82.00 120 LEU A CA 1
ATOM 940 C C . LEU A 1 120 ? -1.095 8.905 -15.367 1.00 82.00 120 LEU A C 1
ATOM 942 O O . LEU A 1 120 ? -0.308 8.968 -14.418 1.00 82.00 120 LEU A O 1
ATOM 946 N N . SER A 1 121 ? -1.935 9.895 -15.667 1.00 77.56 121 SER A N 1
ATOM 947 C CA . SER A 1 121 ? -2.138 11.039 -14.782 1.00 77.56 121 SER A CA 1
ATOM 948 C C . SER A 1 121 ? -2.985 10.607 -13.581 1.00 77.56 121 SER A C 1
ATOM 950 O O . SER A 1 121 ? -4.208 10.717 -13.576 1.00 77.56 121 SER A O 1
ATOM 952 N N . ALA A 1 122 ? -2.324 10.033 -12.578 1.00 81.88 122 ALA A N 1
ATOM 953 C CA . ALA A 1 122 ? -2.946 9.654 -11.318 1.00 81.88 122 ALA A CA 1
ATOM 954 C C . ALA A 1 122 ? -3.103 10.891 -10.417 1.00 81.88 122 ALA A C 1
ATOM 956 O O . ALA A 1 122 ? -2.139 11.629 -10.209 1.00 81.88 122 ALA A O 1
ATOM 957 N N . LYS A 1 123 ? -4.304 11.109 -9.862 1.00 84.50 123 LYS A N 1
ATOM 958 C CA . LYS A 1 123 ? -4.592 12.245 -8.963 1.00 84.50 123 LYS A CA 1
ATOM 959 C C . LYS A 1 123 ? -3.766 12.172 -7.674 1.00 84.50 123 LYS A C 1
ATOM 961 O O . LYS A 1 123 ? -3.247 13.184 -7.212 1.00 84.50 123 LYS A O 1
ATOM 966 N N . ARG A 1 124 ? -3.636 10.965 -7.115 1.00 87.75 124 ARG A N 1
ATOM 967 C CA . ARG A 1 124 ? -2.806 10.652 -5.943 1.00 87.75 124 ARG A CA 1
ATOM 968 C C . ARG A 1 124 ? -1.585 9.841 -6.340 1.00 87.75 124 ARG A C 1
ATOM 970 O O . ARG A 1 124 ? -1.673 8.964 -7.204 1.00 87.75 124 ARG A O 1
ATOM 977 N N . THR A 1 125 ? -0.464 10.090 -5.673 1.00 90.00 125 THR A N 1
ATOM 978 C CA . THR A 1 125 ? 0.766 9.320 -5.886 1.00 90.00 125 THR A CA 1
ATOM 979 C C . THR A 1 125 ? 0.704 7.962 -5.182 1.00 90.00 125 THR A C 1
ATOM 981 O O . THR A 1 125 ? -0.034 7.770 -4.216 1.00 90.00 125 THR A O 1
ATOM 984 N N . SER A 1 126 ? 1.518 7.008 -5.646 1.00 89.88 126 SER A N 1
ATOM 985 C CA . SER A 1 126 ? 1.690 5.705 -4.986 1.00 89.88 126 SER A CA 1
ATOM 986 C C . SER A 1 126 ? 2.128 5.855 -3.524 1.00 89.88 126 SER A C 1
ATOM 988 O O . SER A 1 126 ? 1.637 5.139 -2.659 1.00 89.88 126 SER A O 1
ATOM 990 N N . THR A 1 127 ? 2.991 6.834 -3.240 1.00 91.12 127 THR A N 1
ATOM 991 C CA . THR A 1 127 ? 3.491 7.129 -1.895 1.00 91.12 127 THR A CA 1
ATOM 992 C C . THR A 1 127 ? 2.358 7.540 -0.958 1.00 91.12 127 THR A C 1
ATOM 994 O O . THR A 1 127 ? 2.182 6.919 0.082 1.00 91.12 127 THR A O 1
ATOM 997 N N . GLN A 1 128 ? 1.513 8.490 -1.376 1.00 90.88 128 GLN A N 1
ATOM 998 C CA . GLN A 1 128 ? 0.347 8.926 -0.594 1.00 90.88 128 GLN A CA 1
ATOM 999 C C . GLN A 1 128 ? -0.616 7.770 -0.294 1.00 90.88 128 GLN A C 1
ATOM 1001 O O . GLN A 1 128 ? -1.184 7.688 0.794 1.00 90.88 128 GLN A O 1
ATOM 1006 N N . ALA A 1 129 ? -0.795 6.859 -1.251 1.00 91.56 129 ALA A N 1
ATOM 1007 C CA . ALA A 1 129 ? -1.656 5.695 -1.087 1.00 91.56 129 ALA A CA 1
ATOM 1008 C C . ALA A 1 129 ? -1.073 4.664 -0.102 1.00 91.56 129 ALA A C 1
ATOM 1010 O O . ALA A 1 129 ? -1.796 4.163 0.760 1.00 91.56 129 ALA A O 1
ATOM 1011 N N . PHE A 1 130 ? 0.234 4.388 -0.158 1.00 90.50 130 PHE A N 1
ATOM 1012 C CA . PHE A 1 130 ? 0.890 3.518 0.824 1.00 90.50 130 PHE A CA 1
ATOM 1013 C C . PHE A 1 130 ? 0.988 4.145 2.220 1.00 90.50 130 PHE A C 1
ATOM 1015 O O . PHE A 1 130 ? 0.888 3.432 3.217 1.00 90.50 130 PHE A O 1
ATOM 1022 N N . GLU A 1 131 ? 1.138 5.463 2.318 1.00 89.38 131 GLU A N 1
ATOM 1023 C CA . GLU A 1 131 ? 1.084 6.182 3.594 1.00 89.38 131 GLU A CA 1
ATOM 1024 C C . GLU A 1 131 ? -0.314 6.115 4.207 1.00 89.38 131 GLU A C 1
ATOM 1026 O O . GLU A 1 131 ? -0.456 5.882 5.406 1.00 89.38 131 GLU A O 1
ATOM 1031 N N . PHE A 1 132 ? -1.363 6.265 3.393 1.00 90.06 132 PHE A N 1
ATOM 1032 C CA . PHE A 1 132 ? -2.736 6.070 3.848 1.00 90.06 132 PHE A CA 1
ATOM 1033 C C . PHE A 1 132 ? -2.976 4.629 4.314 1.00 90.06 132 PHE A C 1
ATOM 1035 O O . PHE A 1 132 ? -3.521 4.418 5.393 1.00 90.06 132 PHE A O 1
ATOM 1042 N N . ASN A 1 133 ? -2.478 3.638 3.572 1.00 89.81 133 ASN A N 1
ATOM 1043 C CA . ASN A 1 133 ? -2.485 2.237 3.994 1.00 89.81 133 ASN A CA 1
ATOM 1044 C C . ASN A 1 133 ? -1.794 2.039 5.361 1.00 89.81 133 ASN A C 1
ATOM 1046 O O . ASN A 1 133 ? -2.348 1.386 6.242 1.00 89.81 133 ASN A O 1
ATOM 1050 N N . ALA A 1 134 ? -0.632 2.660 5.581 1.00 86.56 134 ALA A N 1
ATOM 1051 C CA . ALA A 1 134 ? 0.068 2.602 6.863 1.00 86.56 134 ALA A CA 1
ATOM 1052 C C . ALA A 1 134 ? -0.720 3.285 8.002 1.00 86.56 134 ALA A C 1
ATOM 1054 O O . ALA A 1 134 ? -0.780 2.754 9.113 1.00 86.56 134 ALA A O 1
ATOM 10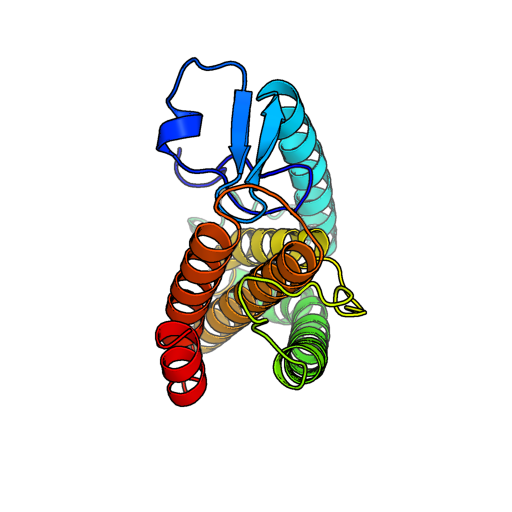55 N N . LYS A 1 135 ? -1.383 4.419 7.727 1.00 87.88 135 LYS A N 1
ATOM 1056 C CA . LYS A 1 135 ? -2.291 5.085 8.680 1.00 87.88 135 LYS A CA 1
ATOM 1057 C C . LYS A 1 135 ? -3.441 4.162 9.079 1.00 87.88 135 LYS A C 1
ATOM 1059 O O . LYS A 1 135 ? -3.701 4.023 10.270 1.00 87.88 135 LYS A O 1
ATOM 1064 N N . LEU A 1 136 ? -4.069 3.483 8.117 1.00 87.44 136 LEU A N 1
ATOM 1065 C CA . LEU A 1 136 ? -5.152 2.527 8.369 1.00 87.44 136 LEU A CA 1
ATOM 1066 C C . LEU A 1 136 ? -4.699 1.345 9.234 1.00 87.44 136 LEU A C 1
ATOM 1068 O O . LEU A 1 136 ? -5.378 1.011 10.200 1.00 87.44 136 LEU A O 1
ATOM 1072 N N . LYS A 1 137 ? -3.519 0.772 8.967 1.00 85.75 137 LYS A N 1
ATOM 1073 C CA . LYS A 1 137 ? -2.952 -0.281 9.827 1.00 85.75 137 LYS A CA 1
ATOM 1074 C C . LYS A 1 137 ? -2.724 0.197 11.261 1.00 85.75 137 LYS A C 1
ATOM 1076 O O . LYS A 1 137 ? -2.969 -0.537 12.209 1.00 85.75 137 LYS A O 1
ATOM 1081 N N . SER A 1 138 ? -2.307 1.451 11.448 1.00 82.69 138 SER A N 1
ATOM 1082 C CA . SER A 1 138 ? -2.037 1.989 12.790 1.00 82.69 138 SER A CA 1
ATOM 1083 C C . SER A 1 138 ? -3.289 2.173 13.663 1.00 82.69 138 SER A C 1
ATOM 1085 O O . SER A 1 138 ? -3.178 2.212 14.888 1.00 82.69 138 SER A O 1
ATOM 1087 N N . ILE A 1 139 ? -4.473 2.274 13.048 1.00 84.38 139 ILE A N 1
ATOM 1088 C CA . ILE A 1 139 ? -5.763 2.436 13.743 1.00 84.38 139 ILE A CA 1
ATOM 1089 C C . ILE A 1 139 ? -6.579 1.145 13.807 1.00 84.38 139 ILE A C 1
ATOM 1091 O O . ILE A 1 139 ? -7.622 1.138 14.456 1.00 84.38 139 ILE A O 1
ATOM 1095 N N . GLU A 1 140 ? -6.127 0.062 13.169 1.00 83.06 140 GLU A N 1
ATOM 1096 C CA . GLU A 1 140 ? -6.791 -1.247 13.209 1.00 83.06 140 GLU A CA 1
ATOM 1097 C C . GLU A 1 140 ? -7.160 -1.689 14.642 1.00 83.06 140 GLU A C 1
ATOM 1099 O O . GLU A 1 140 ? -8.301 -2.114 14.838 1.00 83.06 140 GLU A O 1
ATOM 1104 N N . PRO A 1 141 ? -6.312 -1.491 15.679 1.00 82.31 141 PRO A N 1
ATOM 1105 C CA . PRO A 1 141 ? -6.655 -1.871 17.055 1.00 82.31 141 PRO A CA 1
ATOM 1106 C C . PRO A 1 141 ? -7.850 -1.116 17.668 1.00 82.31 141 PRO A C 1
ATOM 1108 O O . PRO A 1 141 ? -8.374 -1.529 18.707 1.00 82.31 141 PRO A O 1
ATOM 1111 N N . LEU A 1 142 ? -8.273 0.005 17.069 1.00 78.56 142 LEU A N 1
ATOM 1112 C CA . LEU A 1 142 ? -9.439 0.780 17.506 1.00 78.56 142 LEU A CA 1
ATOM 1113 C C . LEU A 1 142 ? -10.758 0.221 16.959 1.00 78.56 142 LEU A C 1
ATOM 1115 O O . LEU A 1 142 ? -11.805 0.453 17.564 1.00 78.56 142 LEU A O 1
ATOM 1119 N N . ALA A 1 143 ? -10.722 -0.510 15.842 1.00 80.94 143 ALA A N 1
ATOM 1120 C CA . ALA A 1 143 ? -11.902 -1.158 15.285 1.00 80.94 143 ALA A CA 1
ATOM 1121 C C . ALA A 1 143 ? -12.153 -2.484 16.007 1.00 80.94 143 ALA A C 1
ATOM 1123 O O . ALA A 1 143 ? -11.378 -3.433 15.903 1.00 80.94 143 ALA A O 1
ATOM 1124 N N . ILE A 1 144 ? -13.248 -2.554 16.761 1.00 81.06 144 ILE A N 1
ATOM 1125 C CA . ILE A 1 144 ? -13.570 -3.722 17.592 1.00 81.06 144 ILE A CA 1
ATOM 1126 C C . ILE A 1 144 ? -14.568 -4.633 16.893 1.00 81.06 144 ILE A C 1
ATOM 1128 O O . ILE A 1 144 ? -14.376 -5.850 16.850 1.00 81.06 144 ILE A O 1
ATOM 1132 N N . ASP A 1 145 ? -15.620 -4.035 16.350 1.00 84.69 145 ASP A N 1
ATOM 1133 C CA . ASP A 1 145 ? -16.698 -4.701 15.643 1.00 84.69 145 ASP A CA 1
ATOM 1134 C C . ASP A 1 145 ? -16.247 -5.233 14.279 1.00 84.69 145 ASP A C 1
ATOM 1136 O O . ASP A 1 145 ? -15.343 -4.704 13.627 1.00 84.69 145 ASP A O 1
ATOM 1140 N N . ALA A 1 146 ? -16.896 -6.316 13.851 1.00 82.81 146 ALA A N 1
ATOM 1141 C CA . ALA A 1 146 ? -16.585 -6.979 12.591 1.00 82.81 146 ALA A CA 1
ATOM 1142 C C . ALA A 1 146 ? -16.822 -6.063 11.379 1.00 82.81 146 ALA A C 1
ATOM 1144 O O . ALA A 1 146 ? -16.070 -6.137 10.405 1.00 82.81 146 ALA A O 1
ATOM 1145 N N . ASP A 1 147 ? -17.813 -5.173 11.462 1.00 84.94 147 ASP A N 1
ATOM 1146 C CA . ASP A 1 147 ? -18.155 -4.255 10.381 1.00 84.94 147 ASP A CA 1
ATOM 1147 C C . ASP A 1 147 ? -17.046 -3.217 10.184 1.00 84.94 147 ASP A C 1
ATOM 1149 O O . ASP A 1 147 ? -16.487 -3.125 9.090 1.00 84.94 147 ASP A O 1
ATOM 1153 N N . ASN A 1 148 ? -16.623 -2.510 11.234 1.00 84.31 148 ASN A N 1
ATOM 1154 C CA . ASN A 1 148 ? -15.529 -1.541 11.130 1.00 84.31 148 ASN A CA 1
ATOM 1155 C C . ASN A 1 148 ? -14.188 -2.197 10.774 1.00 84.31 148 ASN A C 1
ATOM 1157 O O . ASN A 1 148 ? -13.427 -1.628 9.991 1.00 84.31 148 ASN A O 1
ATOM 1161 N N . LYS A 1 149 ? -13.911 -3.415 11.262 1.00 86.25 149 LYS A N 1
ATOM 1162 C CA . LYS A 1 149 ? -12.736 -4.182 10.815 1.00 86.25 149 LYS A CA 1
ATOM 1163 C C . LYS A 1 149 ? -12.791 -4.467 9.317 1.00 86.25 149 LYS A C 1
ATOM 1165 O O . LYS A 1 149 ? -11.798 -4.270 8.623 1.00 86.25 149 LYS A O 1
ATOM 1170 N N . SER A 1 150 ? -13.952 -4.872 8.800 1.00 86.94 150 SER A N 1
ATOM 1171 C CA . SER A 1 150 ? -14.118 -5.126 7.365 1.00 86.94 150 SER A CA 1
ATOM 1172 C C . SER A 1 150 ? -13.918 -3.863 6.521 1.00 86.94 150 SER A C 1
ATOM 1174 O O . SER A 1 150 ? -13.278 -3.934 5.475 1.00 86.94 150 SER A O 1
ATOM 1176 N N . VAL A 1 151 ? -14.366 -2.698 7.009 1.00 87.31 151 VAL A N 1
ATOM 1177 C CA . VAL A 1 151 ? -14.154 -1.402 6.346 1.00 87.31 151 VAL A CA 1
ATOM 1178 C C . VAL A 1 151 ? -12.670 -1.040 6.299 1.00 87.31 151 VAL A C 1
ATOM 1180 O O . VAL A 1 151 ? -12.193 -0.600 5.256 1.00 87.31 151 VAL A O 1
ATOM 1183 N N . ILE A 1 152 ? -11.923 -1.251 7.390 1.00 89.12 152 ILE A N 1
ATOM 1184 C CA . ILE A 1 152 ? -10.470 -1.010 7.410 1.00 89.12 152 ILE A CA 1
ATOM 1185 C C . ILE A 1 152 ? -9.753 -1.946 6.439 1.00 89.12 152 ILE A C 1
ATOM 1187 O O . ILE A 1 152 ? -8.938 -1.473 5.653 1.00 89.12 152 ILE A O 1
ATOM 1191 N N . VAL A 1 153 ? -10.075 -3.243 6.446 1.00 89.81 153 VAL A N 1
ATOM 1192 C CA . VAL A 1 153 ? -9.465 -4.224 5.531 1.00 89.81 153 VAL A CA 1
ATOM 1193 C C . VAL A 1 153 ? -9.749 -3.866 4.074 1.00 89.81 153 VAL A C 1
ATOM 1195 O O . VAL A 1 153 ? -8.862 -3.963 3.221 1.00 89.81 153 VAL A O 1
ATOM 1198 N N . GLU A 1 154 ? -10.971 -3.428 3.773 1.00 90.06 154 GLU A N 1
ATOM 1199 C CA . GLU A 1 154 ? -11.327 -2.986 2.431 1.00 90.06 154 GLU A CA 1
ATOM 1200 C C . GLU A 1 154 ? -10.535 -1.738 2.034 1.00 90.06 154 GLU A C 1
ATOM 1202 O O . GLU A 1 154 ? -9.909 -1.715 0.976 1.00 90.06 154 GLU A O 1
ATOM 1207 N N . ALA A 1 155 ? -10.495 -0.731 2.904 1.00 90.50 155 ALA A N 1
ATOM 1208 C CA . ALA A 1 155 ? -9.757 0.505 2.686 1.00 90.50 155 ALA A CA 1
ATOM 1209 C C . ALA A 1 155 ? -8.252 0.268 2.492 1.00 90.50 155 ALA A C 1
ATOM 1211 O O . ALA A 1 155 ? -7.646 0.829 1.576 1.00 90.50 155 ALA A O 1
ATOM 1212 N N . GLU A 1 156 ? -7.663 -0.600 3.318 1.00 91.69 156 GLU A N 1
ATOM 1213 C CA . GLU A 1 156 ? -6.266 -1.017 3.237 1.00 91.69 156 GLU A CA 1
ATOM 1214 C C . GLU A 1 156 ? -5.982 -1.625 1.861 1.00 91.69 156 GLU A C 1
ATOM 1216 O O . GLU A 1 156 ? -5.054 -1.204 1.162 1.00 91.69 156 GLU A O 1
ATOM 1221 N N . SER A 1 157 ? -6.812 -2.592 1.474 1.00 92.00 157 SER A N 1
ATOM 1222 C CA . SER A 1 157 ? -6.668 -3.349 0.235 1.00 92.00 157 SER A CA 1
ATOM 1223 C C . SER A 1 157 ? -6.827 -2.452 -0.990 1.00 92.00 157 SER A C 1
ATOM 1225 O O . SER A 1 157 ? -6.069 -2.582 -1.955 1.00 92.00 157 SER A O 1
ATOM 1227 N N . LEU A 1 158 ? -7.768 -1.507 -0.947 1.00 92.38 158 LEU A N 1
ATOM 1228 C CA . LEU A 1 158 ? -8.035 -0.560 -2.028 1.00 92.38 158 LEU A CA 1
ATOM 1229 C C . LEU A 1 158 ? -6.881 0.431 -2.207 1.00 92.38 158 LEU A C 1
ATOM 1231 O O . LEU A 1 158 ? -6.423 0.638 -3.331 1.00 92.38 158 LEU A O 1
ATOM 1235 N N . ALA A 1 159 ? -6.351 0.974 -1.108 1.00 92.94 159 ALA A N 1
ATOM 1236 C CA . ALA A 1 159 ? -5.207 1.880 -1.136 1.00 92.94 159 ALA A CA 1
ATOM 1237 C C . ALA A 1 159 ? -3.928 1.184 -1.636 1.00 92.94 159 ALA A C 1
ATOM 1239 O O . ALA A 1 159 ? -3.227 1.726 -2.492 1.00 92.94 159 ALA A O 1
ATOM 1240 N N . ALA A 1 160 ? -3.653 -0.038 -1.162 1.00 92.88 160 ALA A N 1
ATOM 1241 C CA . ALA A 1 160 ? -2.497 -0.822 -1.603 1.00 92.88 160 ALA A CA 1
ATOM 1242 C C . ALA A 1 160 ? -2.583 -1.169 -3.095 1.00 92.88 160 ALA A C 1
ATOM 1244 O O . ALA A 1 160 ? -1.646 -0.923 -3.854 1.00 92.88 160 ALA A O 1
ATOM 1245 N N . THR A 1 161 ? -3.742 -1.657 -3.538 1.00 93.75 161 THR A N 1
ATOM 1246 C CA . THR A 1 161 ? -4.002 -1.971 -4.950 1.00 93.75 161 THR A CA 1
ATOM 1247 C C . THR A 1 161 ? -3.837 -0.733 -5.828 1.00 93.75 161 THR A C 1
ATOM 1249 O O . THR A 1 161 ? -3.190 -0.795 -6.870 1.00 93.75 161 THR A O 1
ATOM 1252 N N . TYR A 1 162 ? -4.355 0.421 -5.395 1.00 94.19 162 TYR A N 1
ATOM 1253 C CA . TYR A 1 162 ? -4.234 1.669 -6.149 1.00 94.19 162 TYR A CA 1
ATOM 1254 C C . TYR A 1 162 ? -2.759 2.041 -6.317 1.00 94.19 162 TYR A C 1
ATOM 1256 O O . TYR A 1 162 ? -2.306 2.339 -7.422 1.00 94.19 162 TYR A O 1
ATOM 1264 N N . ALA A 1 163 ? -1.988 1.964 -5.231 1.00 94.25 163 ALA A N 1
ATOM 1265 C CA . ALA A 1 163 ? -0.571 2.291 -5.238 1.00 94.25 163 ALA A CA 1
ATOM 1266 C C . ALA A 1 163 ? 0.235 1.390 -6.188 1.00 94.25 163 ALA A C 1
ATOM 1268 O O . ALA A 1 163 ? 1.074 1.885 -6.945 1.00 94.25 163 ALA A O 1
ATOM 1269 N N . LEU A 1 164 ? -0.047 0.084 -6.184 1.00 94.06 164 LEU A N 1
ATOM 1270 C CA . LEU A 1 164 ? 0.599 -0.905 -7.048 1.00 94.06 164 LEU A CA 1
ATOM 1271 C C . LEU A 1 164 ? 0.257 -0.691 -8.528 1.00 94.06 164 LEU A C 1
ATOM 1273 O O . LEU A 1 164 ? 1.147 -0.747 -9.378 1.00 94.06 164 LEU A O 1
ATOM 1277 N N . ILE A 1 165 ? -0.996 -0.362 -8.853 1.00 92.69 165 ILE A N 1
ATOM 1278 C CA . ILE A 1 165 ? -1.383 -0.077 -10.240 1.00 92.69 165 ILE A CA 1
ATOM 1279 C C . ILE A 1 165 ? -0.764 1.245 -10.724 1.00 92.69 165 ILE A C 1
ATOM 1281 O O . ILE A 1 165 ? -0.270 1.319 -11.850 1.00 92.69 165 ILE A O 1
ATOM 1285 N N . VAL A 1 166 ? -0.698 2.274 -9.873 1.00 92.81 166 VAL A N 1
ATOM 1286 C CA . VAL A 1 166 ? 0.014 3.524 -10.193 1.00 92.81 166 VAL A CA 1
ATOM 1287 C C . VAL A 1 166 ? 1.512 3.272 -10.401 1.00 92.81 166 VAL A C 1
ATOM 1289 O O . VAL A 1 166 ? 2.109 3.847 -11.313 1.00 92.81 166 VAL A O 1
ATOM 1292 N N . ASN A 1 167 ? 2.128 2.384 -9.614 1.00 92.56 167 ASN A N 1
ATOM 1293 C CA . ASN A 1 167 ? 3.510 1.956 -9.840 1.00 92.56 167 ASN A CA 1
ATOM 1294 C C . ASN A 1 167 ? 3.672 1.247 -11.189 1.00 92.56 167 ASN A C 1
ATOM 1296 O O . ASN A 1 167 ? 4.592 1.582 -11.935 1.00 92.56 167 ASN A O 1
ATOM 1300 N N . ASN A 1 168 ? 2.753 0.349 -11.550 1.00 91.75 168 ASN A N 1
ATOM 1301 C CA . ASN A 1 168 ? 2.752 -0.283 -12.870 1.00 91.75 168 ASN A CA 1
ATOM 1302 C C . ASN A 1 168 ? 2.647 0.738 -13.989 1.00 91.75 168 ASN A C 1
ATOM 1304 O O . ASN A 1 168 ? 3.390 0.653 -14.961 1.00 91.75 168 ASN A O 1
ATOM 1308 N N . SER A 1 169 ? 1.811 1.756 -13.819 1.00 90.06 169 SER A N 1
ATOM 1309 C CA . SER A 1 169 ? 1.695 2.823 -14.800 1.00 90.06 169 SER A CA 1
ATOM 1310 C C . SER A 1 169 ? 3.004 3.595 -15.009 1.00 90.06 169 SER A C 1
ATOM 1312 O O . SER A 1 169 ? 3.357 3.924 -16.140 1.00 90.06 169 SER A O 1
ATOM 1314 N N . LYS A 1 170 ? 3.788 3.823 -13.947 1.00 88.62 170 LYS A N 1
ATOM 1315 C CA . LYS A 1 170 ? 5.141 4.393 -14.072 1.00 88.62 170 LYS A CA 1
ATOM 1316 C C . LYS A 1 170 ? 6.087 3.443 -14.815 1.00 88.62 170 LYS A C 1
ATOM 1318 O O . LYS A 1 170 ? 6.845 3.896 -15.670 1.00 88.62 170 LYS A O 1
ATOM 1323 N N . LEU A 1 171 ? 6.007 2.138 -14.541 1.00 89.38 171 LEU A N 1
ATOM 1324 C CA . LEU A 1 171 ? 6.816 1.111 -15.211 1.00 89.38 171 LEU A CA 1
ATOM 1325 C C . LEU A 1 171 ? 6.506 0.982 -16.716 1.00 89.38 171 LEU A C 1
ATOM 1327 O O . LEU A 1 171 ? 7.412 0.649 -17.481 1.00 89.38 171 LEU A O 1
ATOM 1331 N N . LEU A 1 172 ? 5.283 1.305 -17.166 1.00 86.94 172 LEU A N 1
ATOM 1332 C CA . LEU A 1 172 ? 4.926 1.344 -18.598 1.00 86.94 172 LEU A CA 1
ATOM 1333 C C . LEU A 1 172 ? 5.795 2.332 -19.395 1.00 86.94 172 LEU A C 1
ATOM 1335 O O . LEU A 1 172 ? 6.147 2.068 -20.551 1.00 86.94 172 LEU A O 1
ATOM 1339 N N . GLY A 1 173 ? 6.151 3.460 -18.774 1.00 82.62 173 GLY A N 1
ATOM 1340 C CA . GLY A 1 173 ? 6.997 4.496 -19.370 1.00 82.62 173 GLY A CA 1
ATOM 1341 C C . GLY A 1 173 ? 8.501 4.250 -19.220 1.00 82.62 173 GLY A C 1
ATOM 1342 O O . GLY A 1 173 ? 9.299 4.923 -19.875 1.00 82.62 173 GLY A O 1
ATOM 1343 N N . ASP A 1 174 ? 8.899 3.288 -18.388 1.00 81.19 174 ASP A N 1
ATOM 1344 C CA . ASP A 1 174 ? 10.288 3.051 -17.993 1.00 81.19 174 ASP A CA 1
ATOM 1345 C C . ASP A 1 174 ? 10.978 1.967 -18.850 1.00 81.19 174 ASP A C 1
ATOM 1347 O O . ASP A 1 174 ? 10.335 1.139 -19.491 1.00 81.19 174 ASP A O 1
ATOM 1351 N N . THR A 1 175 ? 12.311 1.963 -18.874 1.00 75.12 175 THR A N 1
ATOM 1352 C CA . THR A 1 175 ? 13.177 0.980 -19.552 1.00 75.12 175 THR A CA 1
ATOM 1353 C C . THR A 1 175 ? 13.899 0.033 -18.604 1.00 75.12 175 THR A C 1
ATOM 1355 O O . THR A 1 175 ? 14.780 -0.705 -19.043 1.00 75.12 175 THR A O 1
ATOM 1358 N N . THR A 1 176 ? 13.552 0.038 -17.318 1.00 78.75 176 THR A N 1
ATOM 1359 C CA . THR A 1 176 ? 14.183 -0.833 -16.324 1.00 78.75 176 THR A CA 1
ATOM 1360 C C . THR A 1 176 ? 14.165 -2.309 -16.767 1.00 78.75 176 THR A C 1
ATOM 1362 O O . THR A 1 176 ? 13.097 -2.856 -17.075 1.00 78.75 176 THR A O 1
ATOM 1365 N N . PRO A 1 177 ? 15.329 -2.993 -16.798 1.00 79.44 177 PRO A N 1
ATOM 1366 C CA . PRO A 1 177 ? 15.393 -4.420 -17.089 1.00 79.44 177 PRO A CA 1
ATOM 1367 C C . PRO A 1 177 ? 14.512 -5.219 -16.124 1.00 79.44 177 PRO A C 1
ATOM 1369 O O . PRO A 1 177 ? 14.584 -5.046 -14.907 1.00 79.44 177 PRO A O 1
ATOM 1372 N N . GLY A 1 178 ? 13.666 -6.092 -16.672 1.00 84.19 178 GLY A N 1
ATOM 1373 C CA . GLY A 1 178 ? 12.712 -6.867 -15.878 1.00 84.19 178 GLY A CA 1
ATOM 1374 C C . GLY A 1 178 ? 11.446 -6.105 -15.470 1.00 84.19 178 GLY A C 1
ATOM 1375 O O . GLY A 1 178 ? 10.704 -6.614 -14.634 1.00 84.19 178 GLY A O 1
ATOM 1376 N N . ARG A 1 179 ? 11.144 -4.937 -16.067 1.00 87.19 179 ARG A N 1
ATOM 1377 C CA . ARG A 1 179 ? 9.906 -4.175 -15.789 1.00 87.19 179 ARG A CA 1
ATOM 1378 C C . ARG A 1 179 ? 8.632 -5.023 -15.844 1.00 87.19 179 ARG A C 1
ATOM 1380 O O . ARG A 1 179 ? 7.787 -4.879 -14.977 1.00 87.19 179 ARG A O 1
ATOM 1387 N N . PHE A 1 180 ? 8.523 -5.961 -16.788 1.00 88.81 180 PHE A N 1
ATOM 1388 C CA . PHE A 1 180 ? 7.353 -6.842 -16.900 1.00 88.81 180 PHE A CA 1
ATOM 1389 C C . PHE A 1 180 ? 7.235 -7.834 -15.740 1.00 88.81 180 PHE A C 1
ATOM 1391 O O . PHE A 1 180 ? 6.127 -8.159 -15.332 1.00 88.81 180 PHE A O 1
ATOM 1398 N N . VAL A 1 181 ? 8.360 -8.269 -15.165 1.00 90.56 181 VAL A N 1
ATOM 1399 C CA . VAL A 1 181 ? 8.360 -9.109 -13.959 1.00 90.56 181 VAL A CA 1
ATOM 1400 C C . VAL A 1 181 ? 7.889 -8.293 -12.757 1.00 90.56 181 VAL A C 1
ATOM 1402 O O . VAL A 1 181 ? 7.038 -8.757 -12.007 1.00 90.56 181 VAL A O 1
ATOM 1405 N N . LEU A 1 182 ? 8.382 -7.057 -12.610 1.00 91.19 182 LEU A N 1
ATOM 1406 C CA . LEU A 1 182 ? 7.919 -6.136 -11.563 1.00 91.19 182 LEU A CA 1
ATOM 1407 C C . LEU A 1 182 ? 6.420 -5.841 -11.711 1.00 91.19 182 LEU A C 1
ATOM 1409 O O . LEU A 1 182 ? 5.678 -5.890 -10.735 1.00 91.19 182 LEU A O 1
ATOM 1413 N N . MET A 1 183 ? 5.959 -5.616 -12.944 1.00 91.94 183 MET A N 1
ATOM 1414 C CA . MET A 1 183 ? 4.549 -5.373 -13.227 1.00 91.94 183 MET A CA 1
ATOM 1415 C C . MET A 1 183 ? 3.662 -6.566 -12.881 1.00 91.94 183 MET A C 1
ATOM 1417 O O . MET A 1 183 ? 2.648 -6.386 -12.207 1.00 91.94 183 MET A O 1
ATOM 1421 N N . ALA A 1 184 ? 4.056 -7.771 -13.297 1.00 92.00 184 ALA A N 1
ATOM 1422 C CA . ALA A 1 184 ? 3.339 -9.000 -12.976 1.00 92.00 184 ALA A CA 1
ATOM 1423 C C . ALA A 1 184 ? 3.296 -9.250 -11.460 1.00 92.00 184 ALA A C 1
ATOM 1425 O O . ALA A 1 184 ? 2.265 -9.651 -10.924 1.00 92.00 184 ALA A O 1
ATOM 1426 N N . ASN A 1 185 ? 4.387 -8.967 -10.740 1.00 93.19 185 ASN A N 1
ATOM 1427 C CA . ASN A 1 185 ? 4.413 -9.066 -9.280 1.00 93.19 185 ASN A CA 1
ATOM 1428 C C . ASN A 1 185 ? 3.428 -8.082 -8.638 1.00 93.19 185 ASN A C 1
ATOM 1430 O O . ASN A 1 185 ? 2.608 -8.494 -7.822 1.00 93.19 185 ASN A O 1
ATOM 1434 N N . ASN A 1 186 ? 3.433 -6.819 -9.074 1.00 94.19 186 ASN A N 1
ATOM 1435 C CA . ASN A 1 186 ? 2.494 -5.807 -8.591 1.00 94.19 186 ASN A CA 1
ATOM 1436 C C . ASN A 1 186 ? 1.032 -6.177 -8.891 1.00 94.19 186 ASN A C 1
ATOM 1438 O O . ASN A 1 186 ? 0.162 -5.918 -8.060 1.00 94.19 186 ASN A O 1
ATOM 1442 N N . PHE A 1 187 ? 0.736 -6.792 -10.043 1.00 94.81 187 PHE A N 1
ATOM 1443 C CA . PHE A 1 187 ? -0.618 -7.257 -10.364 1.00 94.81 187 PHE A CA 1
ATOM 1444 C C . PHE A 1 187 ? -1.051 -8.440 -9.496 1.00 94.81 187 PHE A C 1
ATOM 1446 O O . PHE A 1 187 ? -2.162 -8.423 -8.967 1.00 94.81 187 PHE A O 1
ATOM 1453 N N . LYS A 1 188 ? -0.173 -9.421 -9.267 1.00 94.69 188 LYS A N 1
ATOM 1454 C CA . LYS A 1 188 ? -0.445 -10.542 -8.352 1.00 94.69 188 LYS A CA 1
ATOM 1455 C C . LYS A 1 188 ? -0.662 -10.072 -6.917 1.00 94.69 188 LYS A C 1
ATOM 1457 O O . LYS A 1 188 ? -1.593 -10.518 -6.250 1.00 94.69 188 LYS A O 1
ATOM 1462 N N . GLU A 1 189 ? 0.163 -9.143 -6.450 1.00 94.06 189 GLU A N 1
ATOM 1463 C CA . GLU A 1 189 ? 0.029 -8.558 -5.119 1.00 94.06 189 GLU A CA 1
ATOM 1464 C C . GLU A 1 189 ? -1.275 -7.751 -5.008 1.00 94.06 189 GLU A C 1
ATOM 1466 O O . GLU A 1 189 ? -2.056 -7.960 -4.078 1.00 94.06 189 GLU A O 1
ATOM 1471 N N . SER A 1 190 ? -1.602 -6.946 -6.021 1.00 93.62 190 SER A N 1
ATOM 1472 C CA . SER A 1 190 ? -2.891 -6.247 -6.129 1.00 93.62 190 SER A CA 1
ATOM 1473 C C . SER A 1 190 ? -4.079 -7.212 -6.077 1.00 93.62 190 SER A C 1
ATOM 1475 O O . SER A 1 190 ? -5.058 -6.971 -5.372 1.00 93.62 190 SER A O 1
ATOM 1477 N N . ALA A 1 191 ? -3.996 -8.344 -6.782 1.00 94.12 191 ALA A N 1
ATOM 1478 C CA . ALA A 1 191 ? -5.028 -9.371 -6.745 1.00 94.12 191 ALA A CA 1
ATOM 1479 C C . ALA A 1 191 ? -5.175 -9.985 -5.346 1.00 94.12 191 ALA A C 1
ATOM 1481 O O . ALA A 1 191 ? -6.294 -10.235 -4.900 1.00 94.12 191 ALA A O 1
ATOM 1482 N N . SER A 1 192 ? -4.064 -10.194 -4.630 1.00 94.06 192 SER A N 1
ATOM 1483 C CA . SER A 1 192 ? -4.089 -10.711 -3.258 1.00 94.06 192 SER A CA 1
ATOM 1484 C C . SER A 1 192 ? -4.804 -9.766 -2.286 1.00 94.06 192 SER A C 1
ATOM 1486 O O . SER A 1 192 ? -5.547 -10.235 -1.424 1.00 94.06 192 SER A O 1
ATOM 1488 N N . TYR A 1 193 ? -4.652 -8.449 -2.464 1.00 92.94 193 TYR A N 1
ATOM 1489 C CA . TYR A 1 193 ? -5.392 -7.443 -1.703 1.00 92.94 193 TYR A CA 1
ATOM 1490 C C . TYR A 1 193 ? -6.877 -7.449 -2.068 1.00 92.94 193 TYR A C 1
ATOM 1492 O O . TYR A 1 193 ? -7.724 -7.548 -1.187 1.00 92.94 193 TYR A O 1
ATOM 1500 N N . MET A 1 194 ? -7.211 -7.422 -3.359 1.00 92.69 194 MET A N 1
ATOM 1501 C CA . MET A 1 194 ? -8.608 -7.399 -3.811 1.00 92.69 194 MET A CA 1
ATOM 1502 C C . MET A 1 194 ? -9.389 -8.669 -3.452 1.00 92.69 194 MET A C 1
ATOM 1504 O O . MET A 1 194 ? -10.588 -8.586 -3.211 1.00 92.69 194 MET A O 1
ATOM 1508 N N . ASN A 1 195 ? -8.728 -9.823 -3.320 1.00 91.50 195 ASN A N 1
ATOM 1509 C CA . ASN A 1 195 ? -9.358 -11.053 -2.825 1.00 91.50 195 ASN A CA 1
ATOM 1510 C C . ASN A 1 195 ? -9.833 -10.962 -1.363 1.00 91.50 195 ASN A C 1
ATOM 1512 O O . ASN A 1 195 ? -10.657 -11.773 -0.944 1.00 91.50 195 ASN A O 1
ATOM 1516 N N . LYS A 1 196 ? -9.332 -9.999 -0.577 1.00 88.94 196 LYS A N 1
ATOM 1517 C CA . LYS A 1 196 ? -9.808 -9.742 0.793 1.00 88.94 196 LYS A CA 1
ATOM 1518 C C . LYS A 1 196 ? -11.122 -8.951 0.810 1.00 88.94 196 LYS A C 1
ATOM 1520 O O . LYS A 1 196 ? -11.787 -8.898 1.843 1.00 88.94 196 LYS A O 1
ATOM 1525 N N . CYS A 1 197 ? -11.504 -8.340 -0.312 1.00 87.38 197 CYS A N 1
ATOM 1526 C CA . CYS A 1 197 ? -12.679 -7.483 -0.432 1.00 87.38 197 CYS A CA 1
ATOM 1527 C C . CYS A 1 197 ? -13.845 -8.238 -1.082 1.00 87.38 197 CYS A C 1
ATOM 1529 O O . CYS A 1 197 ? -13.735 -8.730 -2.205 1.00 87.38 197 CYS A O 1
ATOM 1531 N N . LYS A 1 198 ? -14.997 -8.277 -0.404 1.00 86.06 198 LYS A N 1
ATOM 1532 C CA . LYS A 1 198 ? -16.222 -8.876 -0.957 1.00 86.06 198 LYS A CA 1
ATOM 1533 C C . LYS A 1 198 ? -16.697 -8.085 -2.180 1.00 86.06 198 LYS A C 1
ATOM 1535 O O . LYS A 1 198 ? -16.792 -6.863 -2.115 1.00 86.06 198 LYS A O 1
ATOM 1540 N N . GLY A 1 199 ? -17.033 -8.775 -3.269 1.00 86.56 199 GLY A N 1
ATOM 1541 C CA . GLY A 1 199 ? -17.550 -8.164 -4.501 1.00 86.56 199 GLY A CA 1
ATOM 1542 C C . GLY A 1 199 ? -16.479 -7.719 -5.505 1.00 86.56 199 GLY A C 1
ATOM 1543 O O . GLY A 1 199 ? -16.823 -7.291 -6.608 1.00 86.56 199 GLY A O 1
ATOM 1544 N N . TYR A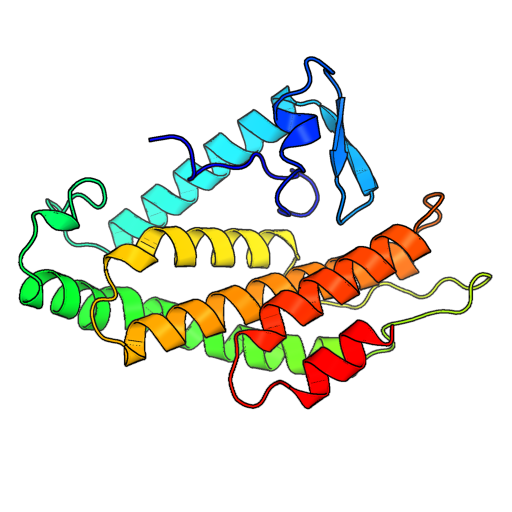 1 200 ? -15.191 -7.839 -5.163 1.00 88.88 200 TYR A N 1
ATOM 1545 C CA . TYR A 1 200 ? -14.064 -7.506 -6.044 1.00 88.88 200 TYR A CA 1
ATOM 1546 C C . TYR A 1 200 ? -13.419 -8.741 -6.696 1.00 88.88 200 TYR A C 1
ATOM 1548 O O . TYR A 1 200 ? -12.388 -8.635 -7.364 1.00 88.88 200 TYR A O 1
ATOM 1556 N N . GLU A 1 201 ? -14.035 -9.918 -6.577 1.00 91.62 201 GLU A N 1
ATOM 1557 C CA . GLU A 1 201 ? -13.512 -11.185 -7.096 1.00 91.62 201 GLU A CA 1
ATOM 1558 C C . GLU A 1 201 ? -13.270 -11.160 -8.619 1.00 91.62 201 GLU A C 1
ATOM 1560 O O . GLU A 1 201 ? -12.228 -11.656 -9.062 1.00 91.62 201 GLU A O 1
ATOM 1565 N N . PRO A 1 202 ? -14.151 -10.571 -9.460 1.00 90.94 202 PRO A N 1
ATOM 1566 C CA . PRO A 1 202 ? -13.883 -10.454 -10.894 1.00 90.94 202 PRO A CA 1
ATOM 1567 C C . PRO A 1 202 ? -12.649 -9.595 -11.190 1.00 90.94 202 PRO A C 1
ATOM 1569 O O . PRO A 1 202 ? -11.870 -9.909 -12.093 1.00 90.94 202 PRO A O 1
ATOM 1572 N N . PHE A 1 203 ? -12.445 -8.530 -10.412 1.00 90.25 203 PHE A N 1
ATOM 1573 C CA . PHE A 1 203 ? -11.299 -7.645 -10.576 1.00 90.25 203 PHE A CA 1
ATOM 1574 C C . PHE A 1 203 ? -10.000 -8.330 -10.143 1.00 90.25 203 PHE A C 1
ATOM 1576 O O . PHE A 1 203 ? -9.023 -8.305 -10.890 1.00 90.25 203 PHE A O 1
ATOM 1583 N N . ALA A 1 204 ? -10.010 -9.040 -9.014 1.00 92.38 204 ALA A N 1
ATOM 1584 C CA . ALA A 1 204 ? -8.871 -9.836 -8.567 1.00 92.38 204 ALA A CA 1
ATOM 1585 C C . ALA A 1 204 ? -8.484 -10.924 -9.588 1.00 92.38 204 ALA A C 1
ATOM 1587 O O . ALA A 1 204 ? -7.303 -11.117 -9.877 1.00 92.38 204 ALA A O 1
ATOM 1588 N N . LYS A 1 205 ? -9.467 -11.598 -10.205 1.00 92.38 205 LYS A N 1
ATOM 1589 C CA . LYS A 1 205 ? -9.218 -12.557 -11.297 1.00 92.38 205 LYS A CA 1
ATOM 1590 C C . LYS A 1 205 ? -8.562 -11.900 -12.508 1.00 92.38 205 LYS A C 1
ATOM 1592 O O . LYS A 1 205 ? -7.628 -12.472 -13.060 1.00 92.38 205 LYS A O 1
ATOM 1597 N N . ARG A 1 206 ? -9.024 -10.709 -12.906 1.00 90.56 206 ARG A N 1
ATOM 1598 C CA . ARG A 1 206 ? -8.418 -9.946 -14.006 1.00 90.56 206 ARG A CA 1
ATOM 1599 C C . ARG A 1 206 ? -6.966 -9.596 -13.696 1.00 90.56 206 ARG A C 1
ATOM 1601 O O . ARG A 1 206 ? -6.121 -9.805 -14.551 1.00 90.56 206 ARG A O 1
ATOM 1608 N N . LEU A 1 207 ? -6.681 -9.108 -12.490 1.00 92.00 207 LEU A N 1
ATOM 1609 C CA . LEU A 1 207 ? -5.322 -8.769 -12.064 1.00 92.00 207 LEU A CA 1
ATOM 1610 C C . LEU A 1 207 ? -4.397 -9.995 -12.057 1.00 92.00 207 LEU A C 1
ATOM 1612 O O . LEU A 1 207 ? -3.280 -9.901 -12.536 1.00 92.00 207 LEU A O 1
ATOM 1616 N N . ASN A 1 208 ? -4.867 -11.160 -11.605 1.00 91.12 208 ASN A N 1
ATOM 1617 C CA . ASN A 1 208 ? -4.078 -12.401 -11.639 1.00 91.12 208 ASN A CA 1
ATOM 1618 C C . ASN A 1 208 ? -3.761 -12.918 -13.052 1.00 91.12 208 ASN A C 1
ATOM 1620 O O . ASN A 1 208 ? -2.852 -13.732 -13.209 1.00 91.12 208 ASN A O 1
ATOM 1624 N N . ALA A 1 209 ? -4.540 -12.511 -14.054 1.00 87.62 209 ALA A N 1
ATOM 1625 C CA . ALA A 1 209 ? -4.339 -12.906 -15.444 1.00 87.62 209 ALA A CA 1
ATOM 1626 C C . ALA A 1 209 ? -3.367 -11.981 -16.205 1.00 87.62 209 ALA A C 1
ATOM 1628 O O . ALA A 1 209 ? -3.021 -12.300 -17.343 1.00 87.62 209 ALA A O 1
ATOM 1629 N N . LEU A 1 210 ? -2.972 -10.850 -15.604 1.00 85.44 210 LEU A N 1
ATOM 1630 C CA . LEU A 1 210 ? -2.021 -9.868 -16.142 1.00 85.44 210 LEU A CA 1
ATOM 1631 C C . LEU A 1 210 ? -0.602 -10.128 -15.618 1.00 85.44 210 LEU A C 1
ATOM 1633 O O . LEU A 1 210 ? 0.342 -9.894 -16.404 1.00 85.44 210 LEU A O 1
#

pLDDT: mean 84.62, std 9.87, range [27.3, 94.81]